Protein AF-A0A556QK84-F1 (afdb_monomer_lite)

Sequence (293 aa):
MKKPFHKTLPFRSLIFLLVLLGLAAVIIPTVGRVSHPAYKVSDGSNLRQIAQASLIYAQLHKDRLPEATDVWDYARLLAESDILDNGRMWQSRIDPATESTTRSTLSVLAPAVKGNARVISPTFRQIKPSFAVVLGKITTSAPASTPIAWTRGLQSDGTWAKHSPYGGEGGHIVFLGGNVSYFKNLGSTTAAGELVRYDGKGTTNNILEALPPGTRIGEYIPTPEEKATWNGPRIPLSERARNYTPLITLILLWGPFLVISVYRLTKGIPGGITILLWPILLTVLAAIIIPTC

Foldseek 3Di:
DDDDDDPDDPPVVVVVVVVVLVVVVVPDDPPLPCPPVVLQVVLLVLQLLLLVLQQVLCVVVVQWGDQAPAPLRSQVSSVLVVRDQQLCSQDGPQQPQDDPPPPDGRTQWDPDDPPDDTDGDPVSVPGAGQKKAKHDGDGLPFDQLQWGMKGPQQDQQFWRDCNHSVRRCWIWTAGSVSDIDTDSGQCPPHVQGNGQFSVNPGGHSGNQRSHDPPMDMRHRDDDPVSSVVSSDDRPPCSVVVVVCVVVVCCCSVCVVLVVVLVVCVVVVPPPSVVSVVVVVVVVVVVVVPDDDD

Organism: NCBI:txid2597822

Structure (mmCIF, N/CA/C/O backbone):
data_AF-A0A556QK84-F1
#
_entry.id   AF-A0A556QK84-F1
#
loop_
_atom_site.group_PDB
_atom_site.id
_atom_site.type_symbol
_atom_site.label_atom_id
_atom_site.label_alt_id
_atom_site.label_comp_id
_atom_site.label_asym_id
_atom_site.label_entity_id
_atom_site.label_seq_id
_atom_site.pdbx_PDB_ins_code
_atom_site.Cartn_x
_atom_site.Cartn_y
_atom_site.Cartn_z
_atom_site.occupancy
_atom_site.B_iso_or_equiv
_atom_site.auth_seq_id
_atom_site.auth_comp_id
_atom_site.auth_asym_id
_atom_site.auth_atom_id
_atom_site.pdbx_PDB_model_num
ATOM 1 N N . MET A 1 1 ? 67.205 50.336 -28.223 1.00 42.94 1 MET A N 1
ATOM 2 C CA . MET A 1 1 ? 66.720 50.595 -26.849 1.00 42.94 1 MET A CA 1
ATOM 3 C C . MET A 1 1 ? 65.185 50.600 -26.870 1.00 42.94 1 MET A C 1
ATOM 5 O O . MET A 1 1 ? 64.596 51.581 -27.298 1.00 42.94 1 MET A O 1
ATOM 9 N N . LYS A 1 2 ? 64.521 49.478 -26.548 1.00 39.97 2 LYS A N 1
ATOM 10 C CA . LYS A 1 2 ? 63.045 49.352 -26.531 1.00 39.97 2 LYS A CA 1
ATOM 11 C C . LYS A 1 2 ? 62.613 48.859 -25.146 1.00 39.97 2 LYS A C 1
ATOM 13 O O . LYS A 1 2 ? 63.041 47.791 -24.727 1.00 39.97 2 LYS A O 1
ATOM 18 N N . LYS A 1 3 ? 61.818 49.662 -24.431 1.00 44.88 3 LYS A N 1
ATOM 19 C CA . LYS A 1 3 ? 61.254 49.327 -23.111 1.00 44.88 3 LYS A CA 1
ATOM 20 C C . LYS A 1 3 ? 60.171 48.241 -23.251 1.00 44.88 3 LYS A C 1
ATOM 22 O O . LYS A 1 3 ? 59.359 48.356 -24.172 1.00 44.88 3 LYS A O 1
ATOM 27 N N . PRO A 1 4 ? 60.089 47.243 -22.353 1.00 48.72 4 PRO A N 1
ATOM 28 C CA . PRO A 1 4 ? 58.966 46.315 -22.334 1.00 48.72 4 PRO A CA 1
ATOM 29 C C . PRO A 1 4 ? 57.748 46.944 -21.638 1.00 48.72 4 PRO A C 1
ATOM 31 O O . PRO A 1 4 ? 57.819 47.431 -20.511 1.00 48.72 4 PRO A O 1
ATOM 34 N N . PHE A 1 5 ? 56.619 46.932 -22.346 1.00 43.75 5 PHE A N 1
ATOM 35 C CA . PHE A 1 5 ? 55.297 47.336 -21.869 1.00 43.75 5 PHE A CA 1
ATOM 36 C C . PHE A 1 5 ? 54.718 46.227 -20.972 1.00 43.75 5 PHE A C 1
ATOM 38 O O . PHE A 1 5 ? 54.245 45.205 -21.471 1.00 43.75 5 PHE A O 1
ATOM 45 N N . HIS A 1 6 ? 54.716 46.419 -19.653 1.00 50.06 6 HIS A N 1
ATOM 46 C CA . HIS A 1 6 ? 53.898 45.606 -18.752 1.00 50.06 6 HIS A CA 1
ATOM 47 C C . HIS A 1 6 ? 52.432 46.038 -18.889 1.00 50.06 6 HIS A C 1
ATOM 49 O O . HIS A 1 6 ? 52.033 47.082 -18.379 1.00 50.06 6 HIS A O 1
ATOM 55 N N . LYS A 1 7 ? 51.613 45.243 -19.588 1.00 53.22 7 LYS A N 1
ATOM 56 C CA . LYS A 1 7 ? 50.150 45.382 -19.542 1.00 53.22 7 LYS A CA 1
ATOM 57 C C . LYS A 1 7 ? 49.647 44.763 -18.238 1.00 53.22 7 LYS A C 1
ATOM 59 O O . LYS A 1 7 ? 49.432 43.557 -18.156 1.00 53.22 7 LYS A O 1
ATOM 64 N N . THR A 1 8 ? 49.501 45.591 -17.213 1.00 55.75 8 THR A N 1
ATOM 65 C CA . THR A 1 8 ? 48.737 45.270 -16.007 1.00 55.75 8 THR A CA 1
ATOM 66 C C . THR A 1 8 ? 47.270 45.062 -16.393 1.00 55.75 8 THR A C 1
ATOM 68 O O . THR A 1 8 ? 46.701 45.844 -17.157 1.00 55.75 8 THR A O 1
ATOM 71 N N . LEU A 1 9 ? 46.654 43.969 -15.928 1.00 54.53 9 LEU A N 1
ATOM 72 C CA . LEU A 1 9 ? 45.219 43.755 -16.129 1.00 54.53 9 LEU A CA 1
ATOM 73 C C . LEU A 1 9 ? 44.441 44.924 -15.496 1.00 54.53 9 LEU A C 1
ATOM 75 O O . LEU A 1 9 ? 44.757 45.312 -14.369 1.00 54.53 9 LEU A O 1
ATOM 79 N N . PRO A 1 10 ? 43.423 45.486 -16.174 1.00 62.38 10 PRO A N 1
ATOM 80 C CA . PRO A 1 10 ? 42.647 46.582 -15.615 1.00 62.38 10 PRO A CA 1
ATOM 81 C C . PRO A 1 10 ? 41.888 46.091 -14.376 1.00 62.38 10 PRO A C 1
ATOM 83 O O . PRO A 1 10 ? 41.114 45.137 -14.441 1.00 62.38 10 PRO A O 1
ATOM 86 N N . PHE A 1 11 ? 42.098 46.780 -13.253 1.00 57.97 11 PHE A N 1
ATOM 87 C CA . PHE A 1 11 ? 41.557 46.497 -11.914 1.00 57.97 11 PHE A CA 1
ATOM 88 C C . PHE A 1 11 ? 40.050 46.156 -11.899 1.00 57.97 11 PHE A C 1
ATOM 90 O O . PHE A 1 11 ? 39.593 45.331 -11.111 1.00 57.97 11 PHE A O 1
ATOM 97 N N . ARG A 1 12 ? 39.282 46.713 -12.846 1.00 61.16 12 ARG A N 1
ATOM 98 C CA . ARG A 1 12 ? 37.849 46.441 -13.043 1.00 61.16 12 ARG A CA 1
ATOM 99 C C . ARG A 1 12 ? 37.532 44.969 -13.335 1.00 61.16 12 ARG A C 1
ATOM 101 O O . ARG A 1 12 ? 36.563 44.451 -12.792 1.00 61.16 12 ARG A O 1
ATOM 108 N N . SER A 1 13 ? 38.335 44.276 -14.141 1.00 58.41 13 SER A N 1
ATOM 109 C CA . SER A 1 13 ? 38.077 42.868 -14.484 1.00 58.41 13 SER A CA 1
ATOM 110 C C . SER A 1 13 ? 38.348 41.921 -13.312 1.00 58.41 13 SER A C 1
ATOM 112 O O . SER A 1 13 ? 37.686 40.892 -13.196 1.00 58.41 13 SER A O 1
ATOM 114 N N . LEU A 1 14 ? 39.277 42.281 -12.420 1.00 62.34 14 LEU A N 1
ATOM 115 C CA . LEU A 1 14 ? 39.556 41.512 -11.207 1.00 62.34 14 LEU A CA 1
ATOM 116 C C . LEU A 1 14 ? 38.400 41.629 -10.202 1.00 62.34 14 LEU A C 1
ATOM 118 O O . LEU A 1 14 ? 37.974 40.625 -9.639 1.00 62.34 14 LEU A O 1
ATOM 122 N N . ILE A 1 15 ? 37.841 42.833 -10.040 1.00 71.88 15 ILE A N 1
ATOM 123 C CA . ILE A 1 15 ? 36.683 43.070 -9.166 1.00 71.88 15 ILE A CA 1
ATOM 124 C C . ILE A 1 15 ? 35.451 42.310 -9.666 1.00 71.88 15 ILE A C 1
ATOM 126 O O . ILE A 1 15 ? 34.803 41.639 -8.872 1.00 71.88 15 ILE A O 1
ATOM 130 N N . PHE A 1 16 ? 35.142 42.353 -10.967 1.00 71.00 16 PHE A N 1
ATOM 131 C CA . PHE A 1 16 ? 33.984 41.631 -11.514 1.00 71.00 16 PHE A CA 1
ATOM 132 C C . PHE A 1 16 ? 34.072 40.116 -11.296 1.00 71.00 16 PHE A C 1
ATOM 134 O O . PHE A 1 16 ? 33.072 39.489 -10.952 1.00 71.00 16 PHE A O 1
ATOM 141 N N . LEU A 1 17 ? 35.263 39.532 -11.447 1.00 68.44 17 LEU A N 1
ATOM 142 C CA . LEU A 1 17 ? 35.486 38.111 -11.188 1.00 68.44 17 LEU A CA 1
ATOM 143 C C . LEU A 1 17 ? 35.323 37.771 -9.698 1.00 68.44 17 LEU A C 1
ATOM 145 O O . LEU A 1 17 ? 34.674 36.784 -9.366 1.00 68.44 17 LEU A O 1
ATOM 149 N N . LEU A 1 18 ? 35.866 38.601 -8.802 1.00 69.38 18 LEU A N 1
ATOM 150 C CA . LEU A 1 18 ? 35.735 38.415 -7.353 1.00 69.38 18 LEU A CA 1
ATOM 151 C C . LEU A 1 18 ? 34.283 38.573 -6.877 1.00 69.38 18 LEU A C 1
ATOM 153 O O . LEU A 1 18 ? 33.833 37.800 -6.037 1.00 69.38 18 LEU A O 1
ATOM 157 N N . VAL A 1 19 ? 33.528 39.514 -7.451 1.00 73.12 19 VAL A N 1
ATOM 158 C CA . VAL A 1 19 ? 32.099 39.703 -7.157 1.00 73.12 19 VAL A CA 1
ATOM 159 C C . VAL A 1 19 ? 31.267 38.522 -7.664 1.00 73.12 19 VAL A C 1
ATOM 161 O O . VAL A 1 19 ? 30.407 38.045 -6.934 1.00 73.12 19 VAL A O 1
ATOM 164 N N . LEU A 1 20 ? 31.538 37.995 -8.864 1.00 64.88 20 LEU A N 1
ATOM 165 C CA . LEU A 1 20 ? 30.841 36.812 -9.394 1.00 64.88 20 LEU A CA 1
ATOM 166 C C . LEU A 1 20 ? 31.122 35.544 -8.575 1.00 64.88 20 LEU A C 1
ATOM 168 O O . LEU A 1 20 ? 30.200 34.781 -8.293 1.00 64.88 20 LEU A O 1
ATOM 172 N N . LEU A 1 21 ? 32.372 35.334 -8.154 1.00 62.69 21 LEU A N 1
ATOM 173 C CA . LEU A 1 21 ? 32.738 34.211 -7.286 1.00 62.69 21 LEU A CA 1
ATOM 174 C C . LEU A 1 21 ? 32.155 34.367 -5.869 1.00 62.69 21 LEU A C 1
ATOM 176 O O . LEU A 1 21 ? 31.694 33.385 -5.290 1.00 62.69 21 LEU A O 1
ATOM 180 N N . GLY A 1 22 ? 32.098 35.592 -5.334 1.00 58.09 22 GLY A N 1
ATOM 181 C CA . GLY A 1 22 ? 31.433 35.893 -4.062 1.00 58.09 22 GLY A CA 1
ATOM 182 C C . GLY A 1 22 ? 29.912 35.717 -4.117 1.00 58.09 22 GLY A C 1
ATOM 183 O O . GLY A 1 22 ? 29.322 35.190 -3.178 1.00 58.09 22 GLY A O 1
ATOM 184 N N . LEU A 1 23 ? 29.273 36.075 -5.236 1.00 53.91 23 LEU A N 1
ATOM 185 C CA . LEU A 1 23 ? 27.834 35.883 -5.441 1.00 53.91 23 LEU A CA 1
ATOM 186 C C . LEU A 1 23 ? 27.472 34.392 -5.566 1.00 53.91 23 LEU A C 1
ATOM 188 O O . LEU A 1 23 ? 26.446 33.968 -5.039 1.00 53.91 23 LEU A O 1
ATOM 192 N N . ALA A 1 24 ? 28.335 33.575 -6.179 1.00 48.75 24 ALA A N 1
ATOM 193 C CA . ALA A 1 24 ? 28.157 32.121 -6.234 1.00 48.75 24 ALA A CA 1
ATOM 194 C C . ALA A 1 24 ? 28.277 31.444 -4.852 1.00 48.75 24 ALA A C 1
ATOM 196 O O . ALA A 1 24 ? 27.607 30.444 -4.605 1.00 48.75 24 ALA A O 1
ATOM 197 N N . ALA A 1 25 ? 29.072 32.001 -3.929 1.00 50.84 25 ALA A N 1
ATOM 198 C CA . ALA A 1 25 ? 29.205 31.486 -2.563 1.00 50.84 25 ALA A CA 1
ATOM 199 C C . ALA A 1 25 ? 27.959 31.738 -1.687 1.00 50.84 25 ALA A C 1
ATOM 201 O O . ALA A 1 25 ? 27.718 30.999 -0.736 1.00 50.84 25 ALA A O 1
ATOM 202 N N . VAL A 1 26 ? 27.150 32.754 -2.014 1.00 51.75 26 VAL A N 1
ATOM 203 C CA . VAL A 1 26 ? 25.918 33.103 -1.280 1.00 51.75 26 VAL A CA 1
ATOM 204 C C . VAL A 1 26 ? 24.700 32.306 -1.778 1.00 51.75 26 VAL A C 1
ATOM 206 O O . VAL A 1 26 ? 23.730 32.140 -1.041 1.00 51.75 26 VAL A O 1
ATOM 209 N N . ILE A 1 27 ? 24.753 31.736 -2.989 1.00 40.59 27 ILE A N 1
ATOM 210 C CA . ILE A 1 27 ? 23.656 30.956 -3.595 1.00 40.59 27 ILE A CA 1
ATOM 211 C C . ILE A 1 27 ? 24.008 29.461 -3.633 1.00 40.59 27 ILE A C 1
ATOM 213 O O . ILE A 1 27 ? 23.878 28.779 -4.645 1.00 40.59 27 ILE A O 1
ATOM 217 N N . ILE A 1 28 ? 24.432 28.915 -2.498 1.00 47.72 28 ILE A N 1
ATOM 218 C CA . ILE A 1 28 ? 24.193 27.500 -2.213 1.00 47.7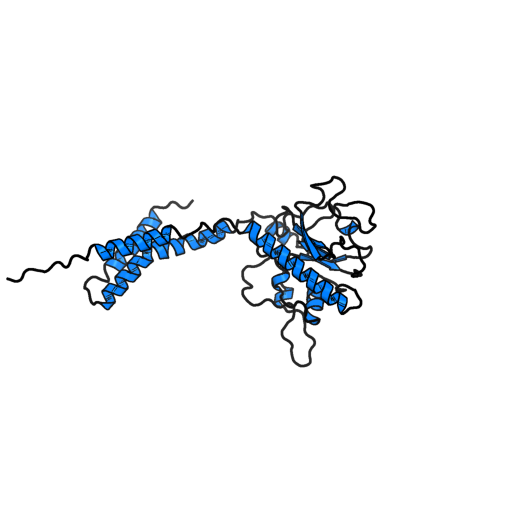2 28 ILE A CA 1
ATOM 219 C C . ILE A 1 28 ? 23.400 27.476 -0.912 1.00 47.72 28 ILE A C 1
ATOM 221 O O . ILE A 1 28 ? 23.993 27.452 0.169 1.00 47.72 28 ILE A O 1
ATOM 225 N N . PRO A 1 29 ? 22.053 27.490 -0.972 1.00 38.31 29 PRO A N 1
ATOM 226 C CA . PRO A 1 29 ? 21.291 27.044 0.174 1.00 38.31 29 PRO A CA 1
ATOM 227 C C . PRO A 1 29 ? 21.791 25.636 0.478 1.00 38.31 29 PRO A C 1
ATOM 229 O O . PRO A 1 29 ? 21.863 24.781 -0.406 1.00 38.31 29 PRO A O 1
ATOM 232 N N . THR A 1 30 ? 22.182 25.415 1.722 1.00 42.00 30 THR A N 1
ATOM 233 C CA . THR A 1 30 ? 22.581 24.134 2.291 1.00 42.00 30 THR A CA 1
ATOM 234 C C . THR A 1 30 ? 21.449 23.109 2.151 1.00 42.00 30 THR A C 1
ATOM 236 O O . THR A 1 30 ? 20.756 22.767 3.104 1.00 42.00 30 THR A O 1
ATOM 239 N N . VAL A 1 31 ? 21.262 22.549 0.955 1.00 43.34 31 VAL A N 1
ATOM 240 C CA . VAL A 1 31 ? 20.343 21.435 0.674 1.00 43.34 31 VAL A CA 1
ATOM 241 C C . VAL A 1 31 ? 20.964 20.109 1.129 1.00 43.34 31 VAL A C 1
ATOM 243 O O . VAL A 1 31 ? 21.060 19.141 0.387 1.00 43.34 31 VAL A O 1
ATOM 246 N 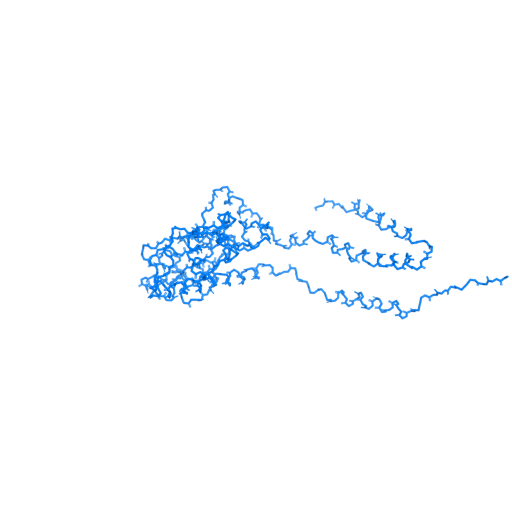N . GLY A 1 32 ? 21.424 20.067 2.381 1.00 34.34 32 GLY A N 1
ATOM 247 C CA . GLY A 1 32 ? 22.004 18.885 3.025 1.00 34.34 32 GLY A CA 1
ATOM 248 C C . GLY A 1 32 ? 21.066 18.186 4.016 1.00 34.34 32 GLY A C 1
ATOM 249 O O . GLY A 1 32 ? 21.455 17.191 4.619 1.00 34.34 32 GLY A O 1
ATOM 250 N N . ARG A 1 33 ? 19.841 18.695 4.220 1.00 39.25 33 ARG A N 1
ATOM 251 C CA . ARG A 1 33 ? 18.934 18.261 5.305 1.00 39.25 33 ARG A CA 1
ATOM 252 C C . ARG A 1 33 ? 17.489 17.953 4.882 1.00 39.25 33 ARG A C 1
ATOM 254 O O . ARG A 1 33 ? 16.579 18.130 5.681 1.00 39.25 33 ARG A O 1
ATOM 261 N N . VAL A 1 34 ? 17.242 17.464 3.662 1.00 41.69 34 VAL A N 1
ATOM 262 C CA . VAL A 1 34 ? 15.848 17.259 3.188 1.00 41.69 34 VAL A CA 1
ATOM 263 C C . VAL A 1 34 ? 15.465 15.819 2.833 1.00 41.69 34 VAL A C 1
ATOM 265 O O . VAL A 1 34 ? 14.352 15.592 2.381 1.00 41.69 34 VAL A O 1
ATOM 268 N N . SER A 1 35 ? 16.311 14.811 3.057 1.00 53.22 35 SER A N 1
ATOM 269 C CA . SER A 1 35 ? 15.991 13.446 2.610 1.00 53.22 35 SER A CA 1
ATOM 270 C C . SER A 1 35 ? 14.782 12.833 3.335 1.00 53.22 35 SER A C 1
ATOM 272 O O . SER A 1 35 ? 13.767 12.567 2.701 1.00 53.22 35 SER A O 1
ATOM 274 N N . HIS A 1 36 ? 14.832 12.635 4.653 1.00 60.31 36 HIS A N 1
ATOM 275 C CA . HIS A 1 36 ? 13.780 11.878 5.355 1.00 60.31 36 HIS A CA 1
ATOM 276 C C . HIS A 1 36 ? 12.365 12.490 5.251 1.00 60.31 36 HIS A C 1
ATOM 278 O O . HIS A 1 36 ? 11.436 11.738 4.950 1.00 60.31 36 HIS A O 1
ATOM 284 N N . PRO A 1 37 ? 12.156 13.815 5.420 1.00 69.62 37 PRO A N 1
ATOM 285 C CA . PRO A 1 37 ? 10.826 14.407 5.264 1.00 69.62 37 PRO A CA 1
ATOM 286 C C . PRO A 1 37 ? 10.312 14.367 3.818 1.00 69.62 37 PRO A C 1
ATOM 288 O O . PRO A 1 37 ? 9.144 14.058 3.598 1.00 69.62 37 PRO A O 1
ATOM 291 N N . ALA A 1 38 ? 11.171 14.622 2.822 1.00 74.12 38 ALA A N 1
ATOM 292 C CA . ALA A 1 38 ? 10.749 14.641 1.419 1.00 74.12 38 ALA A CA 1
ATOM 293 C C . ALA A 1 38 ? 10.339 13.250 0.916 1.00 74.12 38 ALA A C 1
ATOM 295 O O . ALA A 1 38 ? 9.368 13.126 0.171 1.00 74.12 38 ALA A O 1
ATOM 296 N N . TYR A 1 39 ? 11.034 12.191 1.349 1.00 82.56 39 TYR A N 1
ATOM 297 C CA . TYR A 1 39 ? 10.641 10.827 0.995 1.00 82.56 39 TYR A CA 1
ATOM 298 C C . TYR A 1 39 ? 9.354 10.398 1.693 1.00 82.56 39 TYR A C 1
ATOM 300 O O . TYR A 1 39 ? 8.527 9.775 1.039 1.00 82.56 39 TYR A O 1
ATOM 308 N N . LYS A 1 40 ? 9.106 10.821 2.944 1.00 87.44 40 LYS A N 1
ATOM 309 C CA . LYS A 1 40 ? 7.797 10.614 3.590 1.00 87.44 40 LYS A CA 1
ATOM 310 C C . LYS A 1 40 ? 6.664 11.230 2.754 1.00 87.44 40 LYS A C 1
ATOM 312 O O . LYS A 1 40 ? 5.678 10.557 2.474 1.00 87.44 40 LYS A O 1
ATOM 317 N N . VAL A 1 41 ? 6.840 12.457 2.259 1.00 89.94 41 VAL A N 1
ATOM 318 C CA . VAL A 1 41 ? 5.856 13.109 1.371 1.00 89.94 41 VAL A CA 1
ATOM 319 C C . VAL A 1 41 ? 5.684 12.352 0.048 1.00 89.94 41 VAL A C 1
ATOM 321 O O . VAL A 1 41 ? 4.554 12.125 -0.386 1.00 89.94 41 VAL A O 1
ATOM 324 N N . SER A 1 42 ? 6.786 11.939 -0.589 1.00 92.44 42 SER A N 1
ATOM 325 C CA . SER A 1 42 ? 6.741 11.168 -1.839 1.00 92.44 42 SER A CA 1
ATOM 326 C C . SER A 1 42 ? 6.024 9.832 -1.660 1.00 92.44 42 SER A C 1
ATOM 328 O O . SER A 1 42 ? 5.191 9.473 -2.484 1.00 92.44 42 SER A O 1
ATOM 330 N N . ASP A 1 43 ? 6.322 9.106 -0.588 1.00 94.62 43 ASP A N 1
ATOM 331 C CA . ASP A 1 43 ? 5.737 7.799 -0.307 1.00 94.62 43 ASP A CA 1
ATOM 332 C C . ASP A 1 43 ? 4.246 7.920 0.023 1.00 94.62 43 ASP A C 1
ATOM 334 O O . ASP A 1 43 ? 3.443 7.140 -0.482 1.00 94.62 43 ASP A O 1
ATOM 338 N N . GLY A 1 44 ? 3.846 8.941 0.791 1.00 96.31 44 GLY A N 1
ATOM 339 C CA . GLY A 1 44 ? 2.434 9.245 1.023 1.00 96.31 44 GLY A CA 1
ATOM 340 C C . GLY A 1 44 ? 1.685 9.593 -0.271 1.00 96.31 44 GLY A C 1
ATOM 341 O O . GLY A 1 44 ? 0.534 9.195 -0.447 1.00 96.31 44 GLY A O 1
ATOM 342 N N . SER A 1 45 ? 2.343 10.283 -1.211 1.00 96.06 45 SER A N 1
ATOM 343 C CA . SER A 1 45 ? 1.794 10.548 -2.548 1.00 96.06 45 SER A CA 1
ATOM 344 C C . SER A 1 45 ? 1.662 9.274 -3.389 1.00 96.06 45 SER A C 1
ATOM 346 O O . SER A 1 45 ? 0.632 9.070 -4.029 1.00 96.06 45 SER A O 1
ATOM 348 N N . ASN A 1 46 ? 2.666 8.393 -3.369 1.00 96.19 46 ASN A N 1
ATOM 349 C CA . ASN A 1 46 ? 2.620 7.103 -4.065 1.00 96.19 46 ASN A CA 1
ATOM 350 C C . ASN A 1 46 ? 1.479 6.228 -3.523 1.00 96.19 46 ASN A C 1
ATOM 352 O O . ASN A 1 46 ? 0.678 5.709 -4.296 1.00 96.19 46 ASN A O 1
ATOM 356 N N . LEU A 1 47 ? 1.352 6.131 -2.195 1.00 97.31 47 LEU A N 1
ATOM 357 C CA . LEU A 1 47 ? 0.288 5.374 -1.534 1.00 97.31 47 LEU A CA 1
ATOM 358 C C . LEU A 1 47 ? -1.101 5.924 -1.896 1.00 97.31 47 LEU A C 1
ATOM 360 O O . LEU A 1 47 ? -2.020 5.160 -2.189 1.00 97.31 47 LEU A O 1
ATOM 364 N N . ARG A 1 48 ? -1.244 7.257 -1.950 1.00 97.50 48 ARG A N 1
ATOM 365 C CA . ARG A 1 48 ? -2.474 7.901 -2.428 1.00 97.50 48 ARG A CA 1
ATOM 366 C C . ARG A 1 48 ? -2.774 7.534 -3.878 1.00 97.50 48 ARG A C 1
ATOM 368 O O . ARG A 1 48 ? -3.918 7.232 -4.185 1.00 97.50 48 ARG A O 1
ATOM 375 N N . GLN A 1 49 ? -1.780 7.548 -4.764 1.00 97.25 49 GLN A N 1
ATOM 376 C CA . GLN A 1 49 ? -1.966 7.173 -6.171 1.00 97.25 49 GLN A CA 1
ATOM 377 C C . GLN A 1 49 ? -2.399 5.710 -6.319 1.00 97.25 49 GLN A C 1
ATOM 379 O O . GLN A 1 49 ? -3.308 5.434 -7.095 1.00 97.25 49 GLN A O 1
ATOM 384 N N . ILE A 1 50 ? -1.832 4.790 -5.530 1.00 97.75 50 ILE A N 1
ATOM 385 C CA . ILE A 1 50 ? -2.272 3.385 -5.485 1.00 97.75 50 ILE A CA 1
ATOM 386 C C . ILE A 1 50 ? -3.735 3.286 -5.028 1.00 97.75 50 ILE A C 1
ATOM 388 O O . ILE A 1 50 ? -4.527 2.567 -5.637 1.00 97.75 50 ILE A O 1
ATOM 392 N N . ALA A 1 51 ? -4.123 4.030 -3.990 1.00 97.44 51 ALA A N 1
ATOM 393 C CA . ALA A 1 51 ? -5.505 4.076 -3.518 1.00 97.44 51 ALA A CA 1
ATOM 394 C C . ALA A 1 51 ? -6.474 4.615 -4.574 1.00 97.44 51 ALA A C 1
ATOM 396 O O . ALA A 1 51 ? -7.492 3.987 -4.843 1.00 97.44 51 ALA A O 1
ATOM 397 N N . GLN A 1 52 ? -6.143 5.738 -5.214 1.00 97.56 52 GLN A N 1
ATOM 398 C CA . GLN A 1 52 ? -6.969 6.306 -6.281 1.00 97.56 52 GLN A CA 1
ATOM 399 C C . GLN A 1 52 ? -7.099 5.333 -7.457 1.00 97.56 52 GLN A C 1
ATOM 401 O O . GLN A 1 52 ? -8.206 5.101 -7.932 1.00 97.56 52 GLN A O 1
ATOM 406 N N . ALA A 1 53 ? -6.004 4.687 -7.865 1.00 97.94 53 ALA A N 1
ATOM 407 C CA . ALA A 1 53 ? -6.039 3.649 -8.890 1.00 97.94 53 ALA A CA 1
ATOM 408 C C . ALA A 1 53 ? -6.956 2.478 -8.495 1.00 97.94 53 ALA A C 1
ATOM 410 O O . ALA A 1 53 ? -7.722 1.983 -9.315 1.00 97.94 53 ALA A O 1
ATOM 411 N N . SER A 1 54 ? -6.930 2.076 -7.224 1.00 97.38 54 SER A N 1
ATOM 412 C CA . SER A 1 54 ? -7.790 1.011 -6.693 1.00 97.38 54 SER A CA 1
ATOM 413 C C . SER A 1 54 ? -9.272 1.397 -6.696 1.00 97.38 54 SER A C 1
ATOM 415 O O . SER A 1 54 ? -10.124 0.563 -6.994 1.00 97.38 54 SER A O 1
ATOM 417 N N . LEU A 1 55 ? -9.589 2.661 -6.403 1.00 96.81 55 LEU A N 1
ATOM 418 C CA . LEU A 1 55 ? -10.958 3.181 -6.455 1.00 96.81 55 LEU A CA 1
ATOM 419 C C . LEU A 1 55 ? -11.472 3.290 -7.897 1.00 96.81 55 LEU A C 1
ATOM 421 O O . LEU A 1 55 ? -12.605 2.899 -8.163 1.00 96.81 55 LEU A O 1
ATOM 425 N N . ILE A 1 56 ? -10.637 3.751 -8.836 1.00 97.38 56 ILE A N 1
ATOM 426 C CA . ILE A 1 56 ? -10.965 3.761 -10.273 1.00 97.38 56 ILE A CA 1
ATOM 427 C C . ILE A 1 56 ? -11.190 2.328 -10.767 1.00 97.38 56 ILE A C 1
ATOM 429 O O . ILE A 1 56 ? -12.164 2.058 -11.465 1.00 97.38 56 ILE A O 1
ATOM 433 N N . TYR A 1 57 ? -10.340 1.383 -10.354 1.00 97.38 57 TYR A N 1
ATOM 434 C CA . TYR A 1 57 ? -10.521 -0.030 -10.680 1.00 97.38 57 TYR A CA 1
ATOM 435 C C . TYR A 1 57 ? -11.879 -0.533 -10.189 1.00 97.38 57 TYR A C 1
ATOM 437 O O . TYR A 1 57 ? -12.606 -1.169 -10.949 1.00 97.38 57 TYR A O 1
ATOM 445 N N . ALA A 1 58 ? -12.257 -0.200 -8.954 1.00 96.56 58 ALA A N 1
ATOM 446 C CA . ALA A 1 58 ? -13.523 -0.631 -8.380 1.00 96.56 58 ALA A CA 1
ATOM 447 C C . ALA A 1 58 ? -14.746 -0.103 -9.141 1.00 96.56 58 ALA A C 1
ATOM 449 O O . ALA A 1 58 ? -15.697 -0.859 -9.343 1.00 96.56 58 ALA A O 1
ATOM 450 N N . GLN A 1 59 ? -14.697 1.132 -9.650 1.00 95.88 59 GLN A N 1
ATOM 451 C CA . GLN A 1 59 ? -15.756 1.687 -10.506 1.00 95.88 59 GLN A CA 1
ATOM 452 C C . GLN A 1 59 ? -15.985 0.843 -11.770 1.00 95.88 59 GLN A C 1
ATOM 454 O O . GLN A 1 59 ? -17.117 0.706 -12.229 1.00 95.88 59 GLN A O 1
ATOM 459 N N . LEU A 1 60 ? -14.926 0.233 -12.308 1.00 95.69 60 LEU A N 1
ATOM 460 C CA . LEU A 1 60 ? -14.991 -0.638 -13.486 1.00 95.69 60 LEU A CA 1
ATOM 461 C C . LEU A 1 60 ? -15.343 -2.097 -13.140 1.00 95.69 60 LEU A C 1
ATOM 463 O O . LEU A 1 60 ? -15.746 -2.861 -14.014 1.00 95.69 60 LEU A O 1
ATOM 467 N N . HIS A 1 61 ? -15.229 -2.486 -11.867 1.00 95.44 61 HIS A N 1
ATOM 468 C CA . HIS A 1 61 ? -15.314 -3.876 -11.408 1.00 95.44 61 HIS A CA 1
ATOM 469 C C . HIS A 1 61 ? -16.380 -4.084 -10.324 1.00 95.44 61 HIS A C 1
ATOM 471 O O . HIS A 1 61 ? -16.171 -4.812 -9.353 1.00 95.44 61 HIS A O 1
ATOM 477 N N . LYS A 1 62 ? -17.564 -3.485 -10.518 1.00 94.44 62 LYS A N 1
ATOM 478 C CA . LYS A 1 62 ? -18.744 -3.661 -9.646 1.00 94.44 62 LYS A CA 1
ATOM 479 C C . LYS A 1 62 ? -18.452 -3.315 -8.183 1.00 94.44 62 LYS A C 1
ATOM 481 O O . LYS A 1 62 ? -18.764 -4.100 -7.287 1.00 94.44 62 LYS A O 1
ATOM 486 N N . ASP A 1 63 ? -17.816 -2.168 -7.968 1.00 95.25 63 ASP A N 1
ATOM 487 C CA . ASP A 1 63 ? -17.479 -1.630 -6.650 1.00 95.25 63 ASP A CA 1
ATOM 488 C C . ASP A 1 63 ? -16.482 -2.474 -5.849 1.00 95.25 63 ASP A C 1
ATOM 490 O O . ASP A 1 63 ? -16.370 -2.304 -4.637 1.00 95.25 63 ASP A O 1
ATOM 494 N N . ARG A 1 64 ? -15.727 -3.369 -6.500 1.00 94.81 64 ARG A N 1
ATOM 495 C CA . ARG A 1 64 ? -14.731 -4.226 -5.842 1.00 94.81 64 ARG A CA 1
ATOM 496 C C . ARG A 1 64 ? -13.313 -3.775 -6.131 1.00 94.81 64 ARG A C 1
ATOM 498 O O . ARG A 1 64 ? -12.939 -3.584 -7.285 1.00 94.81 64 ARG A O 1
ATOM 505 N N . LEU A 1 65 ? -12.504 -3.676 -5.083 1.00 95.62 65 LEU A N 1
ATOM 506 C CA . LEU A 1 65 ? -11.060 -3.519 -5.246 1.00 95.62 65 LEU A CA 1
ATOM 507 C C . LEU A 1 65 ? -10.460 -4.781 -5.909 1.00 95.62 65 LEU A C 1
ATOM 509 O O . LEU A 1 65 ? -11.113 -5.828 -5.925 1.00 95.62 65 LEU A O 1
ATOM 513 N N . PRO A 1 66 ? -9.233 -4.706 -6.460 1.00 95.38 66 PRO A N 1
ATOM 514 C CA . PRO A 1 66 ? -8.584 -5.847 -7.101 1.00 95.38 66 PRO A CA 1
ATOM 515 C C . PRO A 1 66 ? -8.560 -7.110 -6.223 1.00 95.38 66 PRO A C 1
ATOM 517 O O . PRO A 1 66 ? -7.945 -7.153 -5.155 1.00 95.38 66 PRO A O 1
ATOM 520 N N . GLU A 1 67 ? -9.211 -8.171 -6.701 1.00 93.19 67 GLU A N 1
ATOM 521 C CA . GLU A 1 67 ? -9.202 -9.490 -6.066 1.00 93.19 67 GLU A CA 1
ATOM 522 C C . GLU A 1 67 ? -7.921 -10.246 -6.469 1.00 93.19 67 GLU A C 1
ATOM 524 O O . GLU A 1 67 ? -7.933 -11.076 -7.373 1.00 93.19 67 GLU A O 1
ATOM 529 N N . ALA A 1 68 ? -6.802 -9.929 -5.812 1.00 94.44 68 ALA A N 1
ATOM 530 C CA . ALA A 1 68 ? -5.480 -10.468 -6.145 1.00 94.44 68 ALA A CA 1
ATOM 531 C C . ALA A 1 68 ? -4.960 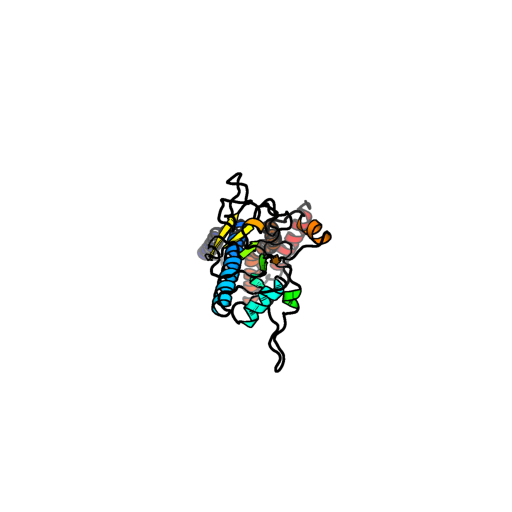-11.541 -5.171 1.00 94.44 68 ALA A C 1
ATOM 533 O O . ALA A 1 68 ? -5.361 -11.627 -4.001 1.00 94.44 68 ALA A O 1
ATOM 534 N N . THR A 1 69 ? -4.015 -12.358 -5.643 1.00 94.38 69 THR A N 1
ATOM 535 C CA . THR A 1 69 ? -3.344 -13.378 -4.819 1.00 94.38 69 THR A CA 1
ATOM 536 C C . THR A 1 69 ? -2.212 -12.815 -3.968 1.00 94.38 69 THR A C 1
ATOM 538 O O . THR A 1 69 ? -2.043 -13.254 -2.829 1.00 94.38 69 THR A O 1
ATOM 541 N N . ASP A 1 70 ? -1.458 -11.864 -4.520 1.00 95.88 70 ASP A N 1
ATOM 542 C CA . ASP A 1 70 ? -0.302 -11.205 -3.914 1.00 95.88 70 ASP A CA 1
ATOM 543 C C . ASP A 1 70 ? -0.223 -9.723 -4.351 1.00 95.88 70 ASP A C 1
ATOM 545 O O . ASP A 1 70 ? -1.024 -9.251 -5.159 1.00 95.88 70 ASP A O 1
ATOM 549 N N . VAL A 1 71 ? 0.728 -8.962 -3.799 1.00 96.69 71 VAL A N 1
ATOM 550 C CA . VAL A 1 71 ? 0.890 -7.525 -4.103 1.00 96.69 71 VAL A CA 1
ATOM 551 C C . VAL A 1 71 ? 1.277 -7.254 -5.565 1.00 96.69 71 VAL A C 1
ATOM 553 O O . VAL A 1 71 ? 0.882 -6.235 -6.132 1.00 96.69 71 VAL A O 1
ATOM 556 N N . TRP A 1 72 ? 2.018 -8.157 -6.209 1.00 96.50 72 TRP A N 1
ATOM 557 C CA . TRP A 1 72 ? 2.400 -7.993 -7.612 1.00 96.50 72 TRP A CA 1
ATOM 558 C C . TRP A 1 72 ? 1.222 -8.281 -8.539 1.00 96.50 72 TRP A C 1
ATOM 560 O O . TRP A 1 72 ? 1.073 -7.609 -9.553 1.00 96.50 72 TRP A O 1
ATOM 570 N N . ASP A 1 73 ? 0.386 -9.256 -8.193 1.00 96.62 73 ASP A N 1
ATOM 571 C CA . ASP A 1 73 ? -0.863 -9.558 -8.882 1.00 96.62 73 ASP A CA 1
ATOM 572 C C . ASP A 1 73 ? -1.879 -8.418 -8.716 1.00 96.62 73 ASP A C 1
ATOM 574 O O . ASP A 1 73 ? -2.543 -8.025 -9.671 1.00 96.62 73 ASP A O 1
ATOM 578 N N . TYR A 1 74 ? -1.915 -7.784 -7.542 1.00 97.56 74 TYR A N 1
ATOM 579 C CA . TYR A 1 74 ? -2.703 -6.570 -7.330 1.00 97.56 74 TYR A CA 1
ATOM 580 C C . TYR A 1 74 ? -2.250 -5.448 -8.271 1.00 97.56 74 TYR A C 1
ATOM 582 O O . TYR A 1 74 ? -3.065 -4.835 -8.959 1.00 97.56 74 TYR A O 1
ATOM 590 N N . ALA A 1 75 ? -0.938 -5.206 -8.352 1.00 97.56 75 ALA A N 1
ATOM 591 C CA . ALA A 1 75 ? -0.376 -4.248 -9.297 1.00 97.56 75 ALA A CA 1
ATOM 592 C C . ALA A 1 75 ? -0.691 -4.630 -10.753 1.00 97.56 75 ALA A C 1
ATOM 594 O O . ALA A 1 75 ? -1.045 -3.757 -11.545 1.00 97.56 75 ALA A O 1
ATOM 595 N N . ARG A 1 76 ? -0.601 -5.924 -11.099 1.00 96.69 76 ARG A N 1
ATOM 596 C CA . ARG A 1 76 ? -0.927 -6.456 -12.430 1.00 96.69 76 ARG A CA 1
ATOM 597 C C . ARG A 1 76 ? -2.356 -6.100 -12.826 1.00 96.69 76 ARG A C 1
ATOM 599 O O . ARG A 1 76 ? -2.537 -5.563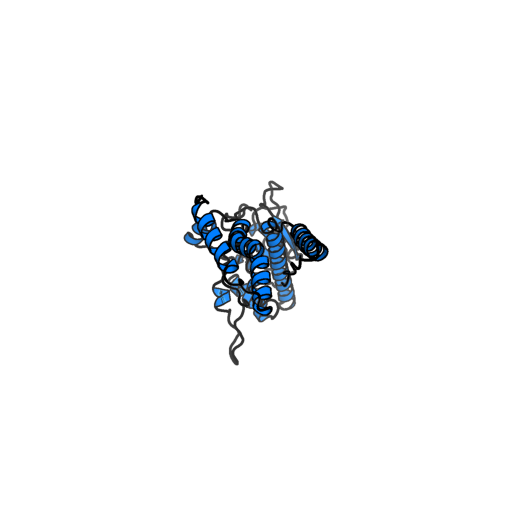 -13.909 1.00 96.69 76 ARG A O 1
ATOM 606 N N . LEU A 1 77 ? -3.342 -6.332 -11.958 1.00 96.19 77 LEU A N 1
ATOM 607 C CA . LEU A 1 77 ? -4.751 -6.021 -12.236 1.00 96.19 77 LEU A CA 1
ATOM 608 C C . LEU A 1 77 ? -4.983 -4.523 -12.492 1.00 96.19 77 LEU A C 1
ATOM 610 O O . LEU A 1 77 ? -5.713 -4.152 -13.414 1.00 96.19 77 LEU A O 1
ATOM 614 N N . LEU A 1 78 ? -4.320 -3.652 -11.722 1.00 97.31 78 LEU A N 1
ATOM 615 C CA . LEU A 1 78 ? -4.374 -2.204 -11.954 1.00 97.31 78 LEU A CA 1
ATOM 616 C C . LEU A 1 78 ? -3.725 -1.799 -13.284 1.00 97.31 78 LEU A C 1
ATOM 618 O O . LEU A 1 78 ? -4.210 -0.889 -13.957 1.00 97.31 78 LEU A O 1
ATOM 622 N N . ALA A 1 79 ? -2.631 -2.455 -13.663 1.00 96.69 79 ALA A N 1
ATOM 623 C CA . ALA A 1 79 ? -1.925 -2.188 -14.909 1.00 96.69 79 ALA A CA 1
ATOM 624 C C . ALA A 1 79 ? -2.659 -2.749 -16.139 1.00 96.69 79 ALA A C 1
ATOM 626 O O . ALA A 1 79 ? -2.661 -2.109 -17.183 1.00 96.69 79 ALA A O 1
ATOM 627 N N . GLU A 1 80 ? -3.309 -3.911 -16.026 1.00 94.81 80 GLU A N 1
ATOM 628 C CA . GLU A 1 80 ? -4.118 -4.522 -17.095 1.00 94.81 80 GLU A CA 1
ATOM 629 C C . GLU A 1 80 ? -5.380 -3.723 -17.400 1.00 94.81 80 GLU A C 1
ATOM 631 O O . GLU A 1 80 ? -5.864 -3.747 -18.526 1.00 94.81 80 GLU A O 1
ATOM 636 N N . SER A 1 81 ? -5.880 -2.989 -16.407 1.00 94.50 81 SER A N 1
ATOM 637 C CA . SER A 1 81 ? -6.985 -2.045 -16.578 1.00 94.50 81 SER A CA 1
ATOM 638 C C . SER A 1 81 ? -6.529 -0.684 -17.130 1.00 94.50 81 SER A C 1
ATOM 640 O O . SER A 1 81 ? -7.325 0.249 -17.153 1.00 94.50 81 SER A O 1
ATOM 642 N N . ASP A 1 82 ? -5.252 -0.541 -17.509 1.00 94.00 82 ASP A N 1
ATOM 643 C CA . ASP A 1 82 ? -4.615 0.709 -17.951 1.00 94.00 82 ASP A CA 1
ATOM 644 C C . ASP A 1 82 ? -4.695 1.864 -16.925 1.00 94.00 82 ASP A C 1
ATOM 646 O O . ASP A 1 82 ? -4.604 3.041 -17.275 1.00 94.00 82 ASP A O 1
ATOM 650 N N . ILE A 1 83 ? -4.826 1.546 -15.629 1.00 96.62 83 ILE A N 1
ATOM 651 C CA . ILE A 1 83 ? -4.956 2.544 -14.554 1.00 96.62 83 ILE A CA 1
ATOM 652 C C . ILE A 1 83 ? -3.586 2.898 -13.964 1.00 96.62 83 ILE A C 1
ATOM 654 O O . ILE A 1 83 ? -3.268 4.075 -13.782 1.00 96.62 83 ILE A O 1
ATOM 658 N N . LEU A 1 84 ? -2.770 1.889 -13.628 1.00 96.44 84 LEU A N 1
ATOM 659 C CA . LEU A 1 84 ? -1.473 2.099 -12.976 1.00 96.44 84 LEU A CA 1
ATOM 660 C C . LEU A 1 84 ? -0.417 1.067 -13.394 1.00 96.44 84 LEU A C 1
ATOM 662 O O . LEU A 1 84 ? -0.251 0.039 -12.747 1.00 96.44 84 LEU A O 1
ATOM 666 N N . ASP A 1 85 ? 0.369 1.395 -14.423 1.00 95.69 85 ASP A N 1
ATOM 667 C CA . ASP A 1 85 ? 1.491 0.563 -14.904 1.00 95.69 85 ASP A CA 1
ATOM 668 C C . ASP A 1 85 ? 2.870 1.054 -14.409 1.00 95.69 85 ASP A C 1
ATOM 670 O O . ASP A 1 85 ? 3.907 0.475 -14.718 1.00 95.69 85 ASP A O 1
ATOM 674 N N . ASN A 1 86 ? 2.938 2.133 -13.622 1.00 93.81 86 ASN A N 1
ATOM 675 C CA . ASN A 1 86 ? 4.215 2.642 -13.113 1.00 93.81 86 ASN A CA 1
ATOM 676 C C . ASN A 1 86 ? 4.683 1.850 -11.881 1.00 93.81 86 ASN A C 1
ATOM 678 O O . ASN A 1 86 ? 4.295 2.139 -10.746 1.00 93.81 86 ASN A O 1
ATOM 682 N N . GLY A 1 87 ? 5.594 0.901 -12.096 1.00 93.56 87 GLY A N 1
ATOM 683 C CA . GLY A 1 87 ? 6.156 0.038 -11.060 1.00 93.56 87 GLY A CA 1
ATOM 684 C C . GLY A 1 87 ? 6.902 0.789 -9.952 1.00 93.56 87 GLY A C 1
ATOM 685 O O . GLY A 1 87 ? 6.981 0.303 -8.825 1.00 93.56 87 GLY A O 1
ATOM 686 N N . ARG A 1 88 ? 7.389 2.013 -10.210 1.00 91.88 88 ARG A N 1
ATOM 687 C CA . ARG A 1 88 ? 8.072 2.827 -9.185 1.00 91.88 88 ARG A CA 1
ATOM 688 C C . ARG A 1 88 ? 7.146 3.270 -8.056 1.00 91.88 88 ARG A C 1
ATOM 690 O O . ARG A 1 88 ? 7.644 3.595 -6.984 1.00 91.88 88 ARG A O 1
ATOM 697 N N . MET A 1 89 ? 5.829 3.277 -8.276 1.00 93.75 89 MET A N 1
ATOM 698 C CA . MET A 1 89 ? 4.859 3.623 -7.231 1.00 93.75 89 MET A CA 1
ATOM 699 C C . MET A 1 89 ? 4.856 2.616 -6.081 1.00 93.75 89 MET A C 1
ATOM 701 O O . MET A 1 89 ? 4.441 2.953 -4.980 1.00 93.75 89 MET A O 1
ATOM 705 N N . TRP A 1 90 ? 5.376 1.409 -6.309 1.00 95.44 90 TRP A N 1
ATOM 706 C CA . TRP A 1 90 ? 5.407 0.322 -5.335 1.00 95.44 90 TRP A CA 1
ATOM 707 C C . TRP A 1 90 ? 6.666 0.311 -4.459 1.00 95.44 90 TRP A C 1
ATOM 709 O O . TRP A 1 90 ? 6.796 -0.553 -3.594 1.00 95.44 90 TRP A O 1
ATOM 719 N N . GLN A 1 91 ? 7.596 1.253 -4.659 1.00 92.38 91 GLN A N 1
ATOM 720 C CA . GLN A 1 91 ? 8.855 1.332 -3.915 1.00 92.38 91 GLN A CA 1
ATOM 721 C C . GLN A 1 91 ? 9.037 2.691 -3.245 1.00 92.38 91 GLN A C 1
ATOM 723 O O . GLN A 1 91 ? 8.777 3.742 -3.834 1.00 92.38 91 GLN A O 1
ATOM 728 N N . SER A 1 92 ? 9.581 2.663 -2.032 1.00 91.19 92 SER A N 1
ATOM 729 C CA . SER A 1 92 ? 10.108 3.841 -1.355 1.00 91.19 92 SER A CA 1
ATOM 730 C C . SER A 1 92 ? 11.606 3.964 -1.616 1.00 91.19 92 SER A C 1
ATOM 732 O O . SER A 1 92 ? 12.354 2.988 -1.574 1.00 91.19 92 SER A O 1
ATOM 734 N N . ARG A 1 93 ? 12.080 5.190 -1.854 1.00 86.44 93 ARG A N 1
ATOM 735 C CA . ARG A 1 93 ? 13.510 5.463 -2.102 1.00 86.44 93 ARG A CA 1
ATOM 736 C C . ARG A 1 93 ? 14.390 5.298 -0.865 1.00 86.44 93 ARG A C 1
ATOM 738 O O . ARG A 1 93 ? 15.609 5.243 -1.007 1.00 86.44 93 ARG A O 1
ATOM 745 N N . ILE A 1 94 ? 13.787 5.288 0.320 1.00 85.12 94 ILE A N 1
ATOM 746 C CA . ILE A 1 94 ? 14.493 5.086 1.590 1.00 85.12 94 ILE A CA 1
ATOM 747 C C . ILE A 1 94 ? 14.389 3.649 2.093 1.00 85.12 94 ILE A C 1
ATOM 749 O O . ILE A 1 94 ? 15.019 3.323 3.097 1.00 85.12 94 ILE A O 1
ATOM 753 N N . ASP A 1 95 ? 13.590 2.807 1.431 1.00 89.00 95 ASP A N 1
ATOM 754 C CA . ASP A 1 95 ? 13.501 1.404 1.803 1.00 89.00 95 ASP A CA 1
ATOM 755 C C . ASP A 1 95 ? 14.865 0.743 1.557 1.00 89.00 95 ASP A C 1
ATOM 757 O O . ASP A 1 95 ? 15.372 0.817 0.433 1.00 89.00 95 ASP A O 1
ATOM 761 N N . PRO A 1 96 ? 15.478 0.099 2.569 1.00 85.81 96 PRO A N 1
ATOM 762 C CA . PRO A 1 96 ? 16.712 -0.662 2.375 1.00 85.81 96 PRO A CA 1
ATOM 763 C C . PRO A 1 96 ? 16.568 -1.792 1.344 1.00 85.81 96 PRO A C 1
ATOM 765 O O . PRO A 1 96 ? 17.570 -2.257 0.805 1.00 85.81 96 PRO A O 1
ATOM 768 N N . ALA A 1 97 ? 15.339 -2.214 1.039 1.00 87.12 97 ALA A N 1
ATOM 769 C CA . ALA A 1 97 ? 15.037 -3.174 -0.013 1.00 87.12 97 ALA A CA 1
ATOM 770 C C . ALA A 1 97 ? 15.153 -2.596 -1.439 1.00 87.12 97 ALA A C 1
ATOM 772 O O . ALA A 1 97 ? 15.198 -3.357 -2.407 1.00 87.12 97 ALA A O 1
ATOM 773 N N . THR A 1 98 ? 15.175 -1.267 -1.589 1.00 84.88 98 THR A N 1
ATOM 774 C CA . THR A 1 98 ? 15.208 -0.598 -2.893 1.00 84.88 98 THR A CA 1
ATOM 775 C C . THR A 1 98 ? 16.643 -0.469 -3.391 1.00 84.88 98 THR A C 1
ATOM 777 O O . THR A 1 98 ? 17.418 0.380 -2.946 1.00 84.88 98 THR A O 1
ATOM 780 N N . GLU A 1 99 ? 16.995 -1.285 -4.381 1.00 70.62 99 GLU A N 1
ATOM 781 C CA . GLU A 1 99 ? 18.287 -1.189 -5.054 1.00 70.62 99 GLU A CA 1
ATOM 782 C C . GLU A 1 99 ? 18.389 0.102 -5.884 1.00 70.62 99 GLU A C 1
ATOM 784 O O . GLU A 1 99 ? 17.488 0.469 -6.636 1.00 70.62 99 GLU A O 1
ATOM 789 N N . SER A 1 100 ? 19.518 0.812 -5.788 1.00 57.53 100 SER A N 1
ATOM 790 C CA . SER A 1 100 ? 19.722 2.091 -6.493 1.00 57.53 100 SER A CA 1
ATOM 791 C C . SER A 1 100 ? 19.940 1.967 -8.011 1.00 57.53 100 SER A C 1
ATOM 793 O O . SER A 1 100 ? 20.134 2.983 -8.683 1.00 57.53 100 SER A O 1
ATOM 795 N N . THR A 1 101 ? 19.958 0.744 -8.544 1.00 48.84 101 THR A N 1
ATOM 796 C CA . THR A 1 101 ? 20.424 0.428 -9.905 1.00 48.84 101 THR A CA 1
ATOM 797 C C . THR A 1 101 ? 19.295 0.401 -10.943 1.00 48.84 101 THR A C 1
ATOM 799 O O . THR A 1 101 ? 19.563 0.532 -12.136 1.00 48.84 101 THR A O 1
ATOM 802 N N . THR A 1 102 ? 18.023 0.352 -10.534 1.00 52.41 102 THR A N 1
ATOM 803 C CA . THR A 1 102 ? 16.850 0.461 -11.425 1.00 52.41 102 THR A CA 1
ATOM 804 C C . THR A 1 102 ? 16.624 1.916 -11.865 1.00 52.41 102 THR A C 1
ATOM 806 O O . THR A 1 102 ? 15.694 2.604 -11.446 1.00 52.41 102 THR A O 1
ATOM 809 N N . ARG A 1 103 ? 17.535 2.428 -12.705 1.00 49.69 103 ARG A N 1
ATOM 810 C CA . ARG A 1 103 ? 17.436 3.751 -13.356 1.00 49.69 103 ARG A CA 1
ATOM 811 C C . ARG A 1 103 ? 16.663 3.724 -14.680 1.00 49.69 103 ARG A C 1
ATOM 813 O O . ARG A 1 103 ? 16.460 4.783 -15.267 1.00 49.69 103 ARG A O 1
ATOM 820 N N . SER A 1 104 ? 16.217 2.555 -15.138 1.00 57.53 104 SER A N 1
ATOM 821 C CA . SER A 1 104 ? 15.272 2.435 -16.249 1.00 57.53 104 SER A CA 1
ATOM 822 C C . SER A 1 104 ? 13.828 2.616 -15.769 1.00 57.53 104 SER A C 1
ATOM 824 O O . SER A 1 104 ? 13.512 2.470 -14.586 1.00 57.53 104 SER A O 1
ATOM 826 N N . THR A 1 105 ? 12.938 2.973 -16.691 1.00 69.62 105 THR A N 1
ATOM 827 C CA . THR A 1 105 ? 11.488 2.955 -16.478 1.00 69.62 105 THR A CA 1
ATOM 828 C C . THR A 1 105 ? 11.055 1.570 -15.994 1.00 69.62 105 THR A C 1
ATOM 830 O O . THR A 1 105 ? 11.178 0.591 -16.726 1.00 69.62 105 THR A O 1
ATOM 833 N N . LEU A 1 106 ? 10.573 1.490 -14.755 1.00 88.44 106 LEU A N 1
ATOM 834 C CA . LEU A 1 106 ? 10.034 0.270 -14.164 1.00 88.44 106 LEU A CA 1
ATOM 835 C C . LEU A 1 106 ? 8.528 0.226 -14.445 1.00 88.44 106 LEU A C 1
ATOM 837 O O . LEU A 1 106 ? 7.784 0.992 -13.833 1.00 88.44 106 LEU A O 1
ATOM 841 N N . SER A 1 107 ? 8.094 -0.628 -15.372 1.00 93.62 107 SER A N 1
ATOM 842 C CA . SER A 1 107 ? 6.675 -0.904 -15.635 1.00 93.62 107 SER A CA 1
ATOM 843 C C . SER A 1 107 ? 6.216 -2.157 -14.895 1.00 93.62 107 SER A C 1
ATOM 845 O O . SER A 1 107 ? 7.018 -3.067 -14.687 1.00 93.62 107 SER A O 1
ATOM 847 N N . VAL A 1 108 ? 4.944 -2.215 -14.500 1.00 95.31 108 VAL A N 1
ATOM 848 C CA . VAL A 1 108 ? 4.354 -3.398 -13.855 1.00 95.31 108 VAL A CA 1
ATOM 849 C C . VAL A 1 108 ? 4.220 -4.533 -14.863 1.00 95.31 108 VAL A C 1
ATOM 851 O O . VAL A 1 108 ? 4.582 -5.673 -14.570 1.00 95.31 108 VAL A O 1
ATOM 854 N N . LEU A 1 109 ? 3.741 -4.224 -16.065 1.00 95.19 109 LEU A N 1
ATOM 855 C CA . LEU A 1 109 ? 3.571 -5.172 -17.157 1.00 95.19 109 LEU A CA 1
ATOM 856 C C . LEU A 1 109 ? 4.728 -5.080 -18.152 1.00 95.19 109 LEU A C 1
ATOM 858 O O . LEU A 1 109 ? 5.280 -4.009 -18.420 1.00 95.19 109 LEU A O 1
ATOM 862 N N . ALA A 1 110 ? 5.078 -6.220 -18.742 1.00 91.94 110 ALA A N 1
ATOM 863 C CA . ALA A 1 110 ? 5.962 -6.258 -19.895 1.00 91.94 110 ALA A CA 1
ATOM 864 C C . ALA A 1 110 ? 5.293 -5.578 -21.112 1.00 91.94 110 ALA A C 1
ATOM 866 O O . ALA A 1 110 ? 4.055 -5.517 -21.191 1.00 91.94 110 ALA A O 1
ATOM 867 N N . PRO A 1 111 ? 6.086 -5.079 -22.081 1.00 87.31 111 PRO A N 1
ATOM 868 C CA . PRO A 1 111 ? 5.557 -4.632 -23.363 1.00 87.31 111 PRO A CA 1
ATOM 869 C C . PRO A 1 111 ? 4.695 -5.722 -24.005 1.00 87.31 111 PRO A C 1
ATOM 871 O O . PRO A 1 111 ? 5.046 -6.903 -23.964 1.00 87.31 111 PRO A O 1
ATOM 874 N N . ALA A 1 112 ? 3.564 -5.331 -24.590 1.00 84.00 112 ALA A N 1
ATOM 875 C CA . ALA A 1 112 ? 2.670 -6.278 -25.238 1.00 84.00 112 ALA A CA 1
ATOM 876 C C . ALA A 1 112 ? 3.373 -6.954 -26.426 1.00 84.00 112 ALA A C 1
ATOM 878 O O . ALA A 1 112 ? 3.935 -6.287 -27.296 1.00 84.00 112 ALA A O 1
ATOM 879 N N . VAL A 1 113 ? 3.305 -8.283 -26.476 1.00 81.25 113 VAL A N 1
ATOM 880 C CA . VAL A 1 113 ? 3.729 -9.074 -27.635 1.00 81.25 113 VAL A CA 1
ATOM 881 C C . VAL A 1 113 ? 2.473 -9.450 -28.410 1.00 81.25 113 VAL A C 1
ATOM 883 O O . VAL A 1 113 ? 1.507 -9.940 -27.827 1.00 81.25 113 VAL A O 1
ATOM 886 N N . LYS A 1 114 ? 2.460 -9.194 -29.723 1.00 79.81 114 LYS A N 1
ATOM 887 C CA . LYS A 1 114 ? 1.286 -9.421 -30.577 1.00 79.81 114 LYS A CA 1
ATOM 888 C C . LYS A 1 114 ? 0.764 -10.855 -30.414 1.00 79.81 114 LYS A C 1
ATOM 890 O O . LYS A 1 114 ? 1.498 -11.803 -30.668 1.00 79.81 114 LYS A O 1
ATOM 895 N N . GLY A 1 115 ? -0.508 -10.986 -30.035 1.00 73.88 115 GLY A N 1
ATOM 896 C CA . GLY A 1 115 ? -1.188 -12.275 -29.864 1.00 73.88 115 GLY A CA 1
ATOM 897 C C . GLY A 1 115 ? -1.080 -12.898 -28.469 1.00 73.88 115 GLY A C 1
ATOM 898 O O . GLY A 1 115 ? -1.742 -13.901 -28.229 1.00 73.88 115 GLY A O 1
ATOM 899 N N . ASN A 1 116 ? -0.322 -12.296 -27.545 1.00 75.88 116 ASN A N 1
ATOM 900 C CA . ASN A 1 116 ? -0.161 -12.799 -26.182 1.00 75.88 116 ASN A CA 1
ATOM 901 C C . ASN A 1 116 ? -0.755 -11.833 -25.153 1.00 75.88 116 ASN A C 1
ATOM 903 O O . ASN A 1 116 ? -0.685 -10.611 -25.309 1.00 75.88 116 ASN A O 1
ATOM 907 N N . ALA A 1 117 ? -1.294 -12.391 -24.068 1.00 77.00 117 ALA A N 1
ATOM 908 C CA . ALA A 1 117 ? -1.665 -11.608 -22.897 1.00 77.00 117 ALA A CA 1
ATOM 909 C C . ALA A 1 117 ? -0.433 -10.884 -22.329 1.00 77.00 117 ALA A C 1
ATOM 911 O O . ALA A 1 117 ? 0.683 -11.417 -22.354 1.00 77.00 117 ALA A O 1
ATOM 912 N N . ARG A 1 118 ? -0.629 -9.665 -21.812 1.00 86.50 118 ARG A N 1
ATOM 913 C CA . ARG A 1 118 ? 0.432 -8.960 -21.085 1.00 86.50 118 ARG A CA 1
ATOM 914 C C . ARG A 1 118 ? 0.747 -9.750 -19.816 1.00 86.50 118 ARG A C 1
ATOM 916 O O . ARG A 1 118 ? -0.151 -10.192 -19.111 1.00 86.50 118 ARG A O 1
ATOM 923 N N . VAL A 1 119 ? 2.032 -9.935 -19.541 1.00 90.56 119 VAL A N 1
ATOM 924 C CA . VAL A 1 119 ? 2.523 -10.616 -18.337 1.00 90.56 119 VAL A CA 1
ATOM 925 C C . VAL A 1 119 ? 3.216 -9.613 -17.425 1.00 90.56 119 VAL A C 1
ATOM 927 O O . VAL A 1 119 ? 3.662 -8.558 -17.884 1.00 90.56 119 VAL A O 1
ATOM 930 N N . ILE A 1 120 ? 3.336 -9.943 -16.138 1.00 93.88 120 ILE A N 1
ATOM 931 C CA . ILE A 1 120 ? 4.115 -9.137 -15.192 1.00 93.88 120 ILE A CA 1
ATOM 932 C C . ILE A 1 120 ? 5.547 -9.000 -15.717 1.00 93.88 120 ILE A C 1
ATOM 934 O O . ILE A 1 120 ? 6.179 -9.985 -16.101 1.00 93.88 120 ILE A O 1
ATOM 938 N N . SER A 1 121 ? 6.059 -7.771 -15.724 1.00 92.88 121 SER A N 1
ATOM 939 C CA . SER A 1 121 ? 7.431 -7.484 -16.120 1.00 92.88 121 SER A CA 1
ATOM 940 C C . SER A 1 121 ? 8.411 -8.251 -15.221 1.00 92.88 121 SER A C 1
ATOM 942 O O . SER A 1 121 ? 8.323 -8.133 -13.994 1.00 92.88 121 SER A O 1
ATOM 944 N N . PRO A 1 122 ? 9.391 -8.988 -15.779 1.00 91.00 122 PRO A N 1
ATOM 945 C CA . PRO A 1 122 ? 10.394 -9.686 -14.977 1.00 91.00 122 PRO A CA 1
ATOM 946 C C . PRO A 1 122 ? 11.169 -8.750 -14.043 1.00 91.00 122 PRO A C 1
ATOM 948 O O . PRO A 1 122 ? 11.484 -9.127 -12.917 1.00 91.00 122 PRO A O 1
ATOM 951 N N . THR A 1 123 ? 11.423 -7.509 -14.473 1.00 90.56 123 THR A N 1
ATOM 952 C CA . THR A 1 123 ? 12.103 -6.504 -13.642 1.00 90.56 123 THR A CA 1
ATOM 953 C C . THR A 1 123 ? 11.224 -6.027 -12.491 1.00 90.56 123 THR A C 1
ATOM 955 O O . THR A 1 123 ? 11.728 -5.793 -11.397 1.00 90.56 123 THR A O 1
ATOM 958 N N . PHE A 1 124 ? 9.907 -5.937 -12.698 1.00 93.00 124 PHE A N 1
ATOM 959 C CA . PHE A 1 124 ? 8.965 -5.626 -11.627 1.00 93.00 124 PHE A CA 1
ATOM 960 C C . PHE A 1 124 ? 8.804 -6.789 -10.654 1.00 93.00 124 PHE A C 1
ATOM 962 O O . PHE A 1 124 ? 8.770 -6.573 -9.450 1.00 93.00 124 PHE A O 1
ATOM 969 N N . ARG A 1 125 ? 8.776 -8.037 -11.134 1.00 92.88 125 ARG A N 1
ATOM 970 C CA . ARG A 1 125 ? 8.666 -9.209 -10.250 1.00 92.88 125 ARG A CA 1
ATOM 971 C C . ARG A 1 125 ? 9.854 -9.334 -9.288 1.00 92.88 125 ARG A C 1
ATOM 973 O O . ARG A 1 125 ? 9.690 -9.887 -8.208 1.00 92.88 125 ARG A O 1
ATOM 980 N N . GLN A 1 126 ? 11.019 -8.807 -9.664 1.00 91.44 126 GLN A N 1
ATOM 981 C CA . GLN A 1 126 ? 12.227 -8.801 -8.833 1.00 91.44 126 GLN A CA 1
ATOM 982 C C . GLN A 1 126 ? 12.237 -7.712 -7.756 1.00 91.44 126 GLN A C 1
ATOM 984 O O . GLN A 1 126 ? 13.062 -7.777 -6.843 1.00 91.44 126 GLN A O 1
ATOM 989 N N . ILE A 1 127 ? 11.357 -6.708 -7.831 1.00 91.69 127 ILE A N 1
ATOM 990 C CA . ILE A 1 127 ? 11.319 -5.695 -6.778 1.00 91.69 127 ILE A CA 1
ATOM 991 C C . ILE A 1 127 ? 10.759 -6.287 -5.491 1.00 91.69 127 ILE A C 1
ATOM 993 O O . ILE A 1 127 ? 9.967 -7.228 -5.503 1.00 91.69 127 ILE A O 1
ATOM 997 N N . LYS A 1 128 ? 11.114 -5.641 -4.384 1.00 93.81 128 LYS A N 1
ATOM 998 C CA . LYS A 1 128 ? 10.585 -5.906 -3.049 1.00 93.81 128 LYS A CA 1
ATOM 999 C C . LYS A 1 128 ? 9.670 -4.734 -2.681 1.00 93.81 128 LYS A C 1
ATOM 1001 O O . LYS A 1 128 ? 10.191 -3.680 -2.311 1.00 93.81 128 LYS A O 1
ATOM 1006 N N . PRO A 1 129 ? 8.341 -4.844 -2.874 1.00 95.44 129 PRO A N 1
ATOM 1007 C CA . PRO A 1 129 ? 7.426 -3.732 -2.640 1.00 95.44 129 PRO A CA 1
ATOM 1008 C C . PRO A 1 129 ? 7.545 -3.146 -1.229 1.00 95.44 129 PRO A C 1
ATOM 1010 O O . PRO A 1 129 ? 7.605 -3.865 -0.230 1.00 95.44 129 PRO A O 1
ATOM 1013 N N . SER A 1 130 ? 7.549 -1.818 -1.149 1.00 95.81 130 SER A N 1
ATOM 1014 C CA . SER A 1 130 ? 7.602 -1.071 0.115 1.00 95.81 130 SER A CA 1
ATOM 1015 C C . SER A 1 130 ? 6.224 -0.871 0.743 1.00 95.81 130 SER A C 1
ATOM 1017 O O . SER A 1 130 ? 6.126 -0.434 1.892 1.00 95.81 130 SER A O 1
ATOM 1019 N N . PHE A 1 131 ? 5.164 -1.177 -0.002 1.00 97.62 131 PHE A N 1
ATOM 1020 C CA . PHE A 1 131 ? 3.780 -1.009 0.416 1.00 97.62 131 PHE A CA 1
ATOM 1021 C C . PHE A 1 131 ? 3.054 -2.353 0.429 1.00 97.62 131 PHE A C 1
ATOM 1023 O O . PHE A 1 131 ? 3.269 -3.199 -0.439 1.00 97.62 131 PHE A O 1
ATOM 1030 N N . ALA A 1 132 ? 2.208 -2.523 1.433 1.00 97.69 132 ALA A N 1
ATOM 1031 C CA . ALA A 1 132 ? 1.244 -3.596 1.562 1.00 97.69 132 ALA A CA 1
ATOM 1032 C C . ALA A 1 132 ? -0.121 -3.116 1.061 1.00 97.69 132 ALA A C 1
ATOM 1034 O O . ALA A 1 132 ? -0.452 -1.934 1.183 1.00 97.69 132 ALA A O 1
ATOM 1035 N N . VAL A 1 133 ? -0.918 -4.039 0.539 1.00 97.81 133 VAL A N 1
ATOM 1036 C CA . VAL A 1 133 ? -2.296 -3.805 0.096 1.00 97.81 133 VAL A CA 1
ATOM 1037 C C . VAL A 1 133 ? -3.221 -4.808 0.758 1.00 97.81 133 VAL A C 1
ATOM 1039 O O . VAL A 1 133 ? -2.804 -5.913 1.115 1.00 97.81 133 VAL A O 1
ATOM 1042 N N . VAL A 1 134 ? -4.490 -4.450 0.908 1.00 96.31 134 VAL A N 1
ATOM 1043 C CA . VAL A 1 134 ? -5.486 -5.435 1.321 1.00 96.31 134 VAL A CA 1
ATOM 1044 C C . VAL A 1 134 ? -5.882 -6.294 0.129 1.00 96.31 134 VAL A C 1
ATOM 1046 O O . VAL A 1 134 ? -6.172 -5.790 -0.952 1.00 96.31 134 VAL A O 1
ATOM 1049 N N . LEU A 1 135 ? -5.920 -7.602 0.348 1.00 94.56 135 LEU A N 1
ATOM 1050 C CA . LEU A 1 135 ? -6.379 -8.597 -0.607 1.00 94.56 135 LEU A CA 1
ATOM 1051 C C . LEU A 1 135 ? -7.716 -9.180 -0.149 1.00 94.56 135 LEU A C 1
ATOM 1053 O O . LEU A 1 135 ? -7.929 -9.439 1.038 1.00 94.56 135 LEU A O 1
ATOM 1057 N N . GLY A 1 136 ? -8.592 -9.475 -1.103 1.00 85.00 136 GLY A N 1
ATOM 1058 C CA . GLY A 1 136 ? -9.890 -10.098 -0.850 1.00 85.00 136 GLY A CA 1
ATOM 1059 C C . GLY A 1 136 ? -11.061 -9.144 -1.065 1.00 85.00 136 GLY A C 1
ATOM 1060 O O . GLY A 1 136 ? -10.946 -8.146 -1.768 1.00 85.00 136 GLY A O 1
ATOM 1061 N N . LYS A 1 137 ? -12.215 -9.486 -0.486 1.00 81.44 137 LYS A N 1
ATOM 1062 C CA . LYS A 1 137 ? -13.520 -8.888 -0.811 1.00 81.44 137 LYS A CA 1
ATOM 1063 C C . LYS A 1 137 ? -13.736 -7.516 -0.152 1.00 81.44 137 LYS A C 1
ATOM 1065 O O . LYS A 1 137 ? -14.666 -7.357 0.634 1.00 81.44 137 LYS A O 1
ATOM 1070 N N . ILE A 1 138 ? -12.889 -6.531 -0.457 1.00 91.44 138 ILE A N 1
ATOM 1071 C CA . ILE A 1 138 ? -13.171 -5.127 -0.129 1.00 91.44 138 ILE A CA 1
ATOM 1072 C C . ILE A 1 138 ? -14.034 -4.516 -1.226 1.00 91.44 138 ILE A C 1
ATOM 1074 O O . ILE A 1 138 ? -13.719 -4.616 -2.413 1.00 91.44 138 ILE A O 1
ATOM 1078 N N . THR A 1 139 ? -15.094 -3.836 -0.803 1.00 92.94 139 THR A N 1
ATOM 1079 C CA . THR A 1 139 ? -15.949 -3.033 -1.673 1.00 92.94 139 THR A CA 1
ATOM 1080 C C . THR A 1 139 ? -15.871 -1.553 -1.315 1.00 92.94 139 THR A C 1
ATOM 1082 O O . THR A 1 139 ? -15.533 -1.193 -0.186 1.00 92.94 139 THR A O 1
ATOM 1085 N N . THR A 1 140 ? -16.233 -0.679 -2.254 1.00 92.88 140 THR A N 1
ATOM 1086 C CA . THR A 1 140 ? -16.316 0.779 -2.032 1.00 92.88 140 THR A CA 1
ATOM 1087 C C . THR A 1 140 ? -17.395 1.172 -1.017 1.00 92.88 140 THR A C 1
ATOM 1089 O O . THR A 1 140 ? -17.370 2.284 -0.501 1.00 92.88 140 THR A O 1
ATOM 1092 N N . SER A 1 141 ? -18.309 0.255 -0.678 1.00 92.94 141 SER A N 1
ATOM 1093 C CA . SER A 1 141 ? -19.329 0.435 0.361 1.00 92.94 141 SER A CA 1
ATOM 1094 C C . SER A 1 141 ? -18.811 0.238 1.792 1.00 92.94 141 SER A C 1
ATOM 1096 O O . SER A 1 141 ? -19.569 0.435 2.741 1.00 92.94 141 SER A O 1
ATOM 1098 N N . ALA A 1 142 ? -17.566 -0.215 1.974 1.00 93.56 142 ALA A N 1
ATOM 1099 C CA . ALA A 1 142 ? -16.958 -0.300 3.297 1.00 93.56 142 ALA A CA 1
ATOM 1100 C C . ALA A 1 142 ? -16.795 1.106 3.920 1.00 93.56 142 ALA A C 1
ATOM 1102 O O . ALA A 1 142 ? -16.787 2.108 3.201 1.00 93.56 142 ALA A O 1
ATOM 1103 N N . PRO A 1 143 ? -16.661 1.224 5.255 1.00 95.00 143 PRO A N 1
ATOM 1104 C CA . PRO A 1 143 ? -16.459 2.519 5.901 1.00 95.00 143 PRO A CA 1
ATOM 1105 C C . PRO A 1 143 ? -15.268 3.285 5.309 1.00 95.00 143 PRO A C 1
ATOM 1107 O O . PRO A 1 143 ? -14.222 2.694 5.040 1.00 95.00 143 PRO A O 1
ATOM 1110 N N . ALA A 1 144 ? -15.380 4.610 5.177 1.00 95.12 144 ALA A N 1
ATOM 1111 C CA . ALA A 1 144 ? -14.303 5.451 4.638 1.00 95.12 144 ALA A CA 1
ATOM 1112 C C . ALA A 1 144 ? -12.999 5.366 5.459 1.00 95.12 144 ALA A C 1
ATOM 1114 O O . ALA A 1 144 ? -11.915 5.573 4.919 1.00 95.12 144 ALA A O 1
ATOM 1115 N N . SER A 1 145 ? -13.098 5.015 6.745 1.00 95.12 145 SER A N 1
ATOM 1116 C CA . SER A 1 145 ? -11.974 4.763 7.652 1.00 95.12 145 SER A CA 1
ATOM 1117 C C . SER A 1 145 ? -11.319 3.388 7.478 1.00 95.12 145 SER A C 1
ATOM 1119 O O . SER A 1 145 ? -10.415 3.064 8.241 1.00 95.12 145 SER A O 1
ATOM 1121 N N . THR A 1 146 ? -11.763 2.565 6.523 1.00 96.62 146 THR A N 1
ATOM 1122 C CA . THR A 1 146 ? -11.176 1.243 6.257 1.00 96.62 146 THR A CA 1
ATOM 1123 C C . THR A 1 146 ? -9.810 1.417 5.589 1.00 96.62 146 THR A C 1
ATOM 1125 O O . THR A 1 146 ? -9.744 2.036 4.523 1.00 96.62 146 THR A O 1
ATOM 1128 N N . PRO A 1 147 ? -8.712 0.898 6.162 1.00 97.12 147 PRO A N 1
ATOM 1129 C CA . PRO A 1 147 ? -7.407 0.890 5.506 1.00 97.12 147 PRO A CA 1
ATOM 1130 C C . PRO A 1 147 ? -7.436 0.048 4.226 1.00 97.12 147 PRO A C 1
ATOM 1132 O O . PRO A 1 147 ? -8.022 -1.031 4.219 1.00 97.12 147 PRO A O 1
ATOM 1135 N N . ILE A 1 148 ? -6.777 0.502 3.156 1.00 97.19 148 ILE A N 1
ATOM 1136 C CA . ILE A 1 148 ? -6.697 -0.257 1.888 1.00 97.19 148 ILE A CA 1
ATOM 1137 C C . ILE A 1 148 ? -5.262 -0.525 1.421 1.00 97.19 148 ILE A C 1
ATOM 1139 O O . ILE A 1 148 ? -5.020 -1.490 0.698 1.00 97.19 148 ILE A O 1
ATOM 1143 N N . ALA A 1 149 ? -4.302 0.287 1.864 1.00 98.06 149 ALA A N 1
ATOM 1144 C CA . ALA A 1 149 ? -2.875 0.039 1.684 1.00 98.06 149 ALA A CA 1
ATOM 1145 C C . ALA A 1 149 ? -2.063 0.761 2.768 1.00 98.06 149 ALA A C 1
ATOM 1147 O O . ALA A 1 149 ? -2.528 1.728 3.379 1.00 98.06 149 ALA A O 1
ATOM 1148 N N . TRP A 1 150 ? -0.841 0.304 3.024 1.00 98.25 150 TRP A N 1
ATOM 1149 C CA . TRP A 1 150 ? 0.051 0.917 4.010 1.00 98.25 150 TRP A CA 1
ATOM 1150 C C . TRP A 1 150 ? 1.520 0.628 3.721 1.00 98.25 150 TRP A C 1
ATOM 1152 O O . TRP A 1 150 ? 1.871 -0.167 2.857 1.00 98.25 150 TRP A O 1
ATOM 1162 N N . THR A 1 151 ? 2.414 1.291 4.446 1.00 97.62 151 THR A N 1
ATOM 1163 C CA . THR A 1 151 ? 3.845 0.973 4.437 1.00 97.62 151 THR A CA 1
ATOM 1164 C C . THR A 1 151 ? 4.107 -0.406 5.047 1.00 97.62 151 THR A C 1
ATOM 1166 O O . THR A 1 151 ? 3.695 -0.657 6.178 1.00 97.62 151 THR A O 1
ATOM 1169 N N . ARG A 1 152 ? 4.846 -1.262 4.332 1.00 96.56 152 ARG A N 1
ATOM 1170 C CA . ARG A 1 152 ? 5.196 -2.639 4.723 1.00 96.56 152 ARG A CA 1
ATOM 1171 C C . ARG A 1 152 ? 5.789 -2.737 6.133 1.00 96.56 152 ARG A C 1
ATOM 1173 O O . ARG A 1 152 ? 6.587 -1.890 6.544 1.00 96.56 152 ARG A O 1
ATOM 1180 N N . GLY A 1 153 ? 5.481 -3.843 6.815 1.00 95.19 153 GLY A N 1
ATOM 1181 C CA . GLY A 1 153 ? 6.057 -4.189 8.116 1.00 95.19 153 GLY A CA 1
ATOM 1182 C C . GLY A 1 153 ? 5.264 -3.669 9.314 1.00 95.19 153 GLY A C 1
ATOM 1183 O O . GLY A 1 153 ? 5.836 -3.563 10.396 1.00 95.19 153 GLY A O 1
ATOM 1184 N N . LEU A 1 154 ? 3.986 -3.327 9.125 1.00 96.69 154 LEU A N 1
ATOM 1185 C CA . LEU A 1 154 ? 3.057 -3.042 10.217 1.00 96.69 154 LEU A CA 1
ATOM 1186 C C . LEU A 1 154 ? 2.698 -4.349 10.937 1.00 96.69 154 LEU A C 1
ATOM 1188 O O . LEU A 1 154 ? 2.233 -5.297 10.311 1.00 96.69 154 LEU A O 1
ATOM 1192 N N . GLN A 1 155 ? 2.924 -4.391 12.243 1.00 94.62 155 GLN A N 1
ATOM 1193 C CA . GLN A 1 155 ? 2.667 -5.550 13.092 1.00 94.62 155 GLN A CA 1
ATOM 1194 C C . GLN A 1 155 ? 1.272 -5.466 13.730 1.00 94.62 155 GLN A C 1
ATOM 1196 O O . GLN A 1 155 ? 0.653 -4.402 13.779 1.00 94.62 155 GLN A O 1
ATOM 1201 N N . SER A 1 156 ? 0.771 -6.590 14.249 1.00 91.94 156 SER A N 1
ATOM 1202 C CA . SER A 1 156 ? -0.548 -6.664 14.899 1.00 91.94 156 SER A CA 1
ATOM 1203 C C . SER A 1 156 ? -0.640 -5.867 16.204 1.00 91.94 156 SER A C 1
ATOM 1205 O O . SER A 1 156 ? -1.738 -5.571 16.654 1.00 91.94 156 SER A O 1
ATOM 1207 N N . ASP A 1 157 ? 0.497 -5.516 16.811 1.00 91.25 157 ASP A N 1
ATOM 1208 C CA . ASP A 1 157 ? 0.572 -4.637 17.986 1.00 91.25 157 ASP A CA 1
ATOM 1209 C C . ASP A 1 157 ? 0.518 -3.137 17.626 1.00 91.25 157 ASP A C 1
ATOM 1211 O O . ASP A 1 157 ? 0.557 -2.274 18.506 1.00 91.25 157 ASP A O 1
ATOM 1215 N N . GLY A 1 158 ? 0.435 -2.815 16.332 1.00 93.06 158 GLY A N 1
ATOM 1216 C CA . GLY A 1 158 ? 0.381 -1.452 15.824 1.00 93.06 158 GLY A CA 1
ATOM 1217 C C . GLY A 1 158 ? 1.738 -0.775 15.641 1.00 93.06 158 GLY A C 1
ATOM 1218 O O . GLY A 1 158 ? 1.784 0.414 15.323 1.00 93.06 158 GLY A O 1
ATOM 1219 N N . THR A 1 159 ? 2.849 -1.484 15.836 1.00 93.94 159 THR A N 1
ATOM 1220 C CA . THR A 1 159 ? 4.200 -0.956 15.605 1.00 93.94 159 THR A CA 1
ATOM 1221 C C . THR A 1 159 ? 4.729 -1.338 14.222 1.00 93.94 159 THR A C 1
ATOM 1223 O O . THR A 1 159 ? 4.328 -2.344 13.638 1.00 93.94 159 THR A O 1
ATOM 1226 N N . TRP A 1 160 ? 5.666 -0.552 13.685 1.00 93.81 160 TRP A N 1
ATOM 1227 C CA . TRP A 1 160 ? 6.390 -0.927 12.468 1.00 93.81 160 TRP A CA 1
ATOM 1228 C C . TRP A 1 160 ? 7.679 -1.669 12.808 1.00 93.81 160 TRP A C 1
ATOM 1230 O O . TRP A 1 160 ? 8.452 -1.260 13.673 1.00 93.81 160 TRP A O 1
ATOM 1240 N N . ALA A 1 161 ? 7.956 -2.741 12.075 1.00 93.38 161 ALA A N 1
ATOM 1241 C CA . ALA A 1 161 ? 9.184 -3.497 12.231 1.00 93.38 161 ALA A CA 1
ATOM 1242 C C . ALA A 1 161 ? 10.415 -2.688 11.779 1.00 93.38 161 ALA A C 1
ATOM 1244 O O . ALA A 1 161 ? 10.346 -1.852 10.874 1.00 93.38 161 ALA A O 1
ATOM 1245 N N . LYS A 1 162 ? 11.590 -2.990 12.346 1.00 90.19 162 LYS A N 1
ATOM 1246 C CA . LYS A 1 162 ? 12.867 -2.317 12.016 1.00 90.19 162 LYS A CA 1
ATOM 1247 C C . LYS A 1 162 ? 13.294 -2.448 10.544 1.00 90.19 162 LYS A C 1
ATOM 1249 O O . LYS A 1 162 ? 13.990 -1.584 10.016 1.00 90.19 162 LYS A O 1
ATOM 1254 N N . HIS A 1 163 ? 12.829 -3.488 9.862 1.00 89.44 163 HIS A N 1
ATOM 1255 C CA . HIS A 1 163 ? 13.091 -3.742 8.445 1.00 89.44 163 HIS A CA 1
ATOM 1256 C C . HIS A 1 163 ? 12.049 -3.082 7.509 1.00 89.44 163 HIS A C 1
ATOM 1258 O O . HIS A 1 163 ? 12.032 -3.353 6.305 1.00 89.44 163 HIS A O 1
ATOM 1264 N N . SER A 1 164 ? 11.141 -2.259 8.051 1.00 92.19 164 SER A N 1
ATOM 1265 C CA . SER A 1 164 ? 10.221 -1.414 7.275 1.00 92.19 164 SER A CA 1
ATOM 1266 C C . SER A 1 164 ? 10.973 -0.273 6.575 1.00 92.19 164 SER A C 1
ATOM 1268 O O . SER A 1 164 ? 12.071 0.087 7.006 1.00 92.19 164 SER A O 1
ATOM 1270 N N . PRO A 1 165 ? 10.392 0.378 5.554 1.00 90.75 165 PRO A N 1
ATOM 1271 C CA . PRO A 1 165 ? 10.985 1.553 4.915 1.00 90.75 165 PRO A CA 1
ATOM 1272 C C . PRO A 1 165 ? 11.468 2.647 5.877 1.00 90.75 165 PRO A C 1
ATOM 1274 O O . PRO A 1 165 ? 12.502 3.256 5.619 1.00 90.75 165 PRO A O 1
ATOM 1277 N N . TYR A 1 166 ? 10.810 2.837 7.028 1.00 90.00 166 TYR A N 1
ATOM 1278 C CA . TYR A 1 166 ? 11.160 3.867 8.021 1.00 90.00 166 TYR A CA 1
ATOM 1279 C C . TYR A 1 166 ? 11.851 3.339 9.286 1.00 90.00 166 TYR A C 1
ATOM 1281 O O . TYR A 1 166 ? 12.011 4.084 10.244 1.00 90.00 166 TYR A O 1
ATOM 1289 N N . GLY A 1 167 ? 12.267 2.074 9.346 1.00 87.25 167 GLY A N 1
ATOM 1290 C CA . GLY A 1 167 ? 13.118 1.617 10.456 1.00 87.25 167 GLY A CA 1
ATOM 1291 C C . GLY A 1 167 ? 12.397 1.408 11.772 1.00 87.25 167 GLY A C 1
ATOM 1292 O O . GLY A 1 167 ? 13.039 1.357 12.816 1.00 87.25 167 GLY A O 1
ATOM 1293 N N . GLY A 1 168 ? 11.074 1.283 11.720 1.00 87.19 168 GLY A N 1
ATOM 1294 C CA . GLY A 1 168 ? 10.219 1.226 12.900 1.00 87.19 168 GLY A CA 1
ATOM 1295 C C . GLY A 1 168 ? 9.830 2.595 13.458 1.00 87.19 168 GLY A C 1
ATOM 1296 O O . GLY A 1 168 ? 9.101 2.657 14.439 1.00 87.19 168 GLY A O 1
ATOM 1297 N N . GLU A 1 169 ? 10.236 3.699 12.819 1.00 88.25 169 GLU A N 1
ATOM 1298 C CA . GLU A 1 169 ? 9.768 5.047 13.183 1.00 88.25 169 GLU A CA 1
ATOM 1299 C C . GLU A 1 169 ? 8.300 5.315 12.808 1.00 88.25 169 GLU A C 1
ATOM 1301 O O . GLU A 1 169 ? 7.782 6.409 13.068 1.00 88.25 169 GLU A O 1
ATOM 1306 N N . GLY A 1 170 ? 7.658 4.379 12.109 1.00 91.44 170 GLY A N 1
ATOM 1307 C CA . GLY A 1 170 ? 6.277 4.489 11.666 1.00 91.44 170 GLY A CA 1
ATOM 1308 C C . GLY A 1 170 ? 6.059 4.109 10.212 1.00 91.44 170 GLY A C 1
ATOM 1309 O O . GLY A 1 170 ? 6.900 3.463 9.586 1.00 91.44 170 GLY A O 1
ATOM 1310 N N . GLY A 1 171 ? 4.926 4.543 9.671 1.00 94.81 171 GLY A N 1
ATOM 1311 C CA . GLY A 1 171 ? 4.546 4.315 8.286 1.00 94.81 171 GLY A CA 1
ATOM 1312 C C . GLY A 1 171 ? 3.287 5.069 7.882 1.00 94.81 171 GLY A C 1
ATOM 1313 O O . GLY A 1 171 ? 2.586 5.652 8.707 1.00 94.81 171 GLY A O 1
ATOM 1314 N N . HIS A 1 172 ? 3.015 5.072 6.581 1.00 97.25 172 HIS A N 1
ATOM 1315 C CA . HIS A 1 172 ? 1.791 5.635 6.027 1.00 97.25 172 HIS A CA 1
ATOM 1316 C C . HIS A 1 172 ? 0.691 4.583 5.963 1.00 97.25 172 HIS A C 1
ATOM 1318 O O . HIS A 1 172 ? 0.966 3.427 5.643 1.00 97.25 172 HIS A O 1
ATOM 1324 N N . ILE A 1 173 ? -0.548 5.012 6.180 1.00 98.25 173 ILE A N 1
ATOM 1325 C CA . ILE A 1 173 ? -1.758 4.242 5.896 1.00 98.25 173 ILE A CA 1
ATOM 1326 C C . ILE A 1 173 ? -2.654 5.103 5.009 1.00 98.25 173 ILE A C 1
ATOM 1328 O O . ILE A 1 173 ? -2.842 6.292 5.286 1.00 98.25 173 ILE A O 1
ATOM 1332 N N . VAL A 1 174 ? -3.181 4.509 3.940 1.00 98.25 174 VAL A N 1
ATOM 1333 C CA . VAL A 1 174 ? -4.233 5.103 3.117 1.00 98.25 174 VAL A CA 1
ATOM 1334 C C . VAL A 1 174 ? -5.541 4.390 3.387 1.00 98.25 174 VAL A C 1
ATOM 1336 O O . VAL A 1 174 ? -5.604 3.159 3.469 1.00 98.25 174 VAL A O 1
ATOM 1339 N N . PHE A 1 175 ? -6.581 5.193 3.519 1.00 97.69 175 PHE A N 1
ATOM 1340 C CA . PHE A 1 175 ? -7.924 4.736 3.811 1.00 97.69 175 PHE A CA 1
ATOM 1341 C C . PHE A 1 175 ? -8.794 4.812 2.562 1.00 97.69 175 PHE A C 1
ATOM 1343 O O . PHE A 1 175 ? -8.489 5.544 1.617 1.00 97.69 175 PHE A O 1
ATOM 1350 N N . LEU A 1 176 ? -9.899 4.074 2.570 1.00 96.38 176 LEU A N 1
ATOM 1351 C CA . LEU A 1 176 ? -10.865 4.043 1.477 1.00 96.38 176 LEU A CA 1
ATOM 1352 C C . LEU A 1 176 ? -11.430 5.437 1.157 1.00 96.38 176 LEU A C 1
ATOM 1354 O O . LEU A 1 176 ? -11.679 5.744 -0.003 1.00 96.38 176 LEU A O 1
ATOM 1358 N N . GLY A 1 177 ? -11.535 6.316 2.160 1.00 94.31 177 GLY A N 1
ATOM 1359 C CA . GLY A 1 177 ? -11.887 7.730 1.990 1.00 94.31 177 GLY A CA 1
ATOM 1360 C C . GLY A 1 177 ? -10.845 8.577 1.240 1.00 94.31 177 GLY A C 1
ATOM 1361 O O . GLY A 1 177 ? -11.071 9.761 1.009 1.00 94.31 177 GLY A O 1
ATOM 1362 N N . GLY A 1 178 ? -9.696 8.007 0.864 1.00 92.44 178 GLY A N 1
ATOM 1363 C CA . GLY A 1 178 ? -8.649 8.654 0.068 1.00 92.44 178 GLY A CA 1
ATOM 1364 C C . GLY A 1 178 ? -7.635 9.475 0.872 1.00 92.44 178 GLY A C 1
ATOM 1365 O O . GLY A 1 178 ? -6.626 9.927 0.318 1.00 92.44 178 GLY A O 1
ATOM 1366 N N . ASN A 1 179 ? -7.852 9.655 2.177 1.00 94.88 179 ASN A N 1
ATOM 1367 C CA . ASN A 1 179 ? -6.884 10.298 3.057 1.00 94.88 179 ASN A CA 1
ATOM 1368 C C . ASN A 1 179 ? -5.692 9.372 3.338 1.00 94.88 179 ASN A C 1
ATOM 1370 O O . ASN A 1 179 ? -5.832 8.156 3.464 1.00 94.88 179 ASN A O 1
ATOM 1374 N N . VAL A 1 180 ? -4.509 9.978 3.453 1.00 97.25 180 VAL A N 1
ATOM 1375 C CA . VAL A 1 180 ? -3.261 9.300 3.818 1.00 97.25 180 VAL A CA 1
ATOM 1376 C C . VAL A 1 180 ? -2.718 9.961 5.067 1.00 97.25 180 VAL A C 1
ATOM 1378 O O . VAL A 1 180 ? -2.554 11.182 5.076 1.00 97.25 180 VAL A O 1
ATOM 1381 N N . SER A 1 181 ? -2.398 9.159 6.074 1.00 94.69 181 SER A N 1
ATOM 1382 C CA . SER A 1 181 ? -1.836 9.635 7.336 1.00 94.69 181 SER A CA 1
ATOM 1383 C C . SER A 1 181 ? -0.569 8.862 7.677 1.00 94.69 181 SER A C 1
ATOM 1385 O O . SER A 1 181 ? -0.469 7.668 7.396 1.00 94.69 181 SER A O 1
ATOM 1387 N N . TYR A 1 182 ? 0.405 9.553 8.269 1.00 94.12 182 TYR A N 1
ATOM 1388 C CA . TYR A 1 182 ? 1.596 8.930 8.838 1.00 94.12 182 TYR A CA 1
ATOM 1389 C C . TYR A 1 182 ? 1.368 8.660 10.322 1.00 94.12 182 TYR A C 1
ATOM 1391 O O . TYR A 1 182 ? 1.006 9.572 11.064 1.00 94.12 182 TYR A O 1
ATOM 1399 N N . PHE A 1 183 ? 1.660 7.441 10.755 1.00 92.94 183 PHE A N 1
ATOM 1400 C CA . PHE A 1 183 ? 1.566 7.008 12.143 1.00 92.94 183 PHE A CA 1
ATOM 1401 C C . PHE A 1 183 ? 2.948 6.602 12.631 1.00 92.94 183 PHE A C 1
ATOM 1403 O O . PHE A 1 183 ? 3.650 5.872 11.937 1.00 92.94 183 PHE A O 1
ATOM 1410 N N . LYS A 1 184 ? 3.351 7.056 13.823 1.00 90.25 184 LYS A N 1
ATOM 1411 C CA . LYS A 1 184 ? 4.591 6.576 14.461 1.00 90.25 184 LYS A CA 1
ATOM 1412 C C . LYS A 1 184 ? 4.419 5.141 14.958 1.00 90.25 184 LYS A C 1
ATOM 1414 O O . LYS A 1 184 ? 5.266 4.288 14.729 1.00 90.25 184 LYS A O 1
ATOM 1419 N N . ASN A 1 185 ? 3.299 4.896 15.621 1.00 90.62 185 ASN A N 1
ATOM 1420 C CA . ASN A 1 185 ? 2.719 3.590 15.893 1.00 90.62 185 ASN A CA 1
ATOM 1421 C C . ASN A 1 185 ? 1.208 3.803 16.115 1.00 90.62 185 ASN A C 1
ATOM 1423 O O . ASN A 1 185 ? 0.771 4.942 16.269 1.00 90.62 185 ASN A O 1
ATOM 1427 N N . LEU A 1 186 ? 0.415 2.737 16.112 1.00 91.38 186 LEU A N 1
ATOM 1428 C CA . LEU A 1 186 ? 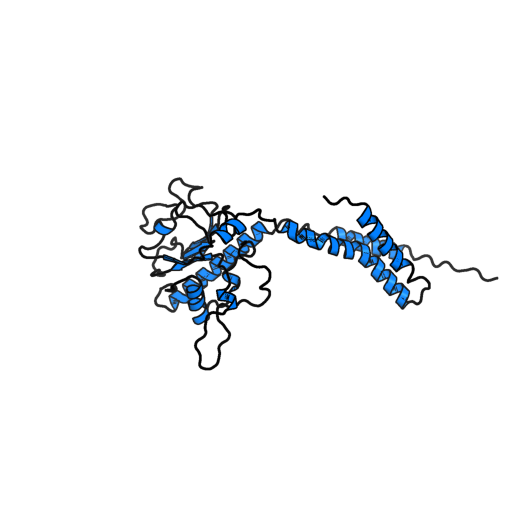-1.044 2.820 16.218 1.00 91.38 186 LEU A CA 1
ATOM 1429 C C . LEU A 1 186 ? -1.570 2.800 17.656 1.00 91.38 186 LEU A C 1
ATOM 1431 O O . LEU A 1 186 ? -2.780 2.773 17.830 1.00 91.38 186 LEU A O 1
ATOM 1435 N N . GLY A 1 187 ? -0.697 2.797 18.666 1.00 84.06 187 GLY A N 1
ATOM 1436 C CA . GLY A 1 187 ? -1.061 2.869 20.087 1.00 84.06 187 GLY A CA 1
ATOM 1437 C C . GLY A 1 187 ? -0.521 4.117 20.792 1.00 84.06 187 GLY A C 1
ATOM 1438 O O . GLY A 1 187 ? -0.578 4.201 22.015 1.00 84.06 187 GLY A O 1
ATOM 1439 N N . SER A 1 188 ? 0.061 5.068 20.051 1.00 69.62 188 SER A N 1
ATOM 1440 C CA . SER A 1 188 ? 0.850 6.157 20.639 1.00 69.62 188 SER A CA 1
ATOM 1441 C C . SER A 1 188 ? -0.017 7.251 21.229 1.00 69.62 188 SER A C 1
ATOM 1443 O O . SER A 1 188 ? 0.359 7.860 22.228 1.00 69.62 188 SER A O 1
ATOM 1445 N N . THR A 1 189 ? -1.163 7.498 20.602 1.00 67.31 189 THR A N 1
ATOM 1446 C CA . THR A 1 189 ? -2.059 8.594 20.970 1.00 67.31 189 THR A CA 1
ATOM 1447 C C . THR A 1 189 ? -3.167 8.129 21.914 1.00 67.31 189 THR A C 1
ATOM 1449 O O . THR A 1 189 ? -3.632 8.897 22.753 1.00 67.31 189 THR A O 1
ATOM 1452 N N . THR A 1 190 ? -3.585 6.866 21.818 1.00 70.38 190 THR A N 1
ATOM 1453 C CA . THR A 1 190 ? -4.683 6.300 22.608 1.00 70.38 190 THR A CA 1
ATOM 1454 C C . THR A 1 190 ? -4.357 4.863 23.013 1.00 70.38 190 THR A C 1
ATOM 1456 O O . THR A 1 190 ? -3.894 4.062 22.204 1.00 70.38 190 THR A O 1
ATOM 1459 N N . ALA A 1 191 ? -4.661 4.499 24.263 1.00 73.44 191 ALA A N 1
ATOM 1460 C CA . ALA A 1 191 ? -4.467 3.127 24.743 1.00 73.44 191 ALA A CA 1
ATOM 1461 C C . ALA A 1 191 ? -5.334 2.101 23.983 1.00 73.44 191 ALA A C 1
ATOM 1463 O O . ALA A 1 191 ? -4.968 0.935 23.889 1.00 73.44 191 ALA A O 1
ATOM 1464 N N . ALA A 1 192 ? -6.469 2.544 23.429 1.00 76.00 192 ALA A N 1
ATOM 1465 C CA . ALA A 1 192 ? -7.360 1.733 22.600 1.00 76.00 192 ALA A CA 1
ATOM 1466 C C . ALA A 1 192 ? -6.910 1.634 21.128 1.00 76.00 192 ALA A C 1
ATOM 1468 O O . ALA A 1 192 ? -7.396 0.780 20.398 1.00 76.00 192 ALA A O 1
ATOM 1469 N N 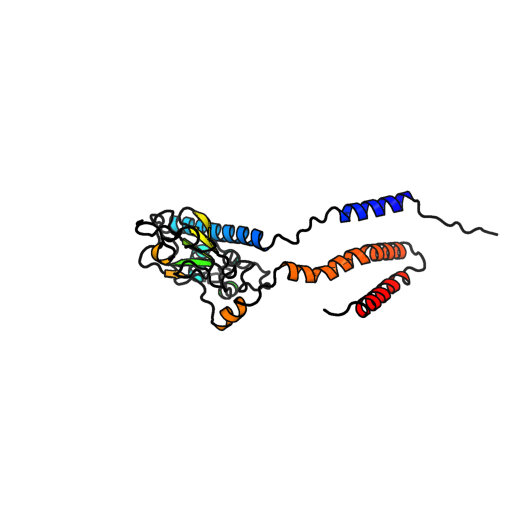. GLY A 1 193 ? -5.984 2.487 20.688 1.00 88.31 193 GLY A N 1
ATOM 1470 C CA . GLY A 1 193 ? -5.441 2.518 19.335 1.00 88.31 193 GLY A CA 1
ATOM 1471 C C . GLY A 1 193 ? -6.064 3.566 18.405 1.00 88.31 193 GLY A C 1
ATOM 1472 O O . GLY A 1 193 ? -7.076 4.194 18.729 1.00 88.31 193 GLY A O 1
ATOM 1473 N N . GLU A 1 194 ? -5.417 3.800 17.263 1.00 91.94 194 GLU A N 1
ATOM 1474 C CA . GLU A 1 194 ? -5.691 4.934 16.362 1.00 91.94 194 GLU A CA 1
ATOM 1475 C C . GLU A 1 194 ? -6.540 4.577 15.128 1.00 91.94 194 GLU A C 1
ATOM 1477 O O . GLU A 1 194 ? -7.018 5.474 14.431 1.00 91.94 194 GLU A O 1
ATOM 1482 N N . LEU A 1 195 ? -6.760 3.289 14.847 1.00 94.38 195 LEU A N 1
ATOM 1483 C CA . LEU A 1 195 ? -7.627 2.847 13.751 1.00 94.38 195 LEU A CA 1
ATOM 1484 C C . LEU A 1 195 ? -9.046 2.613 14.247 1.00 94.38 195 LEU A C 1
ATOM 1486 O O . LEU A 1 195 ? -9.238 2.151 15.363 1.00 94.38 195 LEU A O 1
ATOM 1490 N N . VAL A 1 196 ? -10.048 2.861 13.410 1.00 94.88 196 VAL A N 1
ATOM 1491 C CA . VAL A 1 196 ? -11.433 2.474 13.713 1.00 94.88 196 VAL A CA 1
ATOM 1492 C C . VAL A 1 196 ? -11.605 0.993 13.387 1.00 94.88 196 VAL A C 1
ATOM 1494 O O . VAL A 1 196 ? -11.231 0.556 12.299 1.00 94.88 196 VAL A O 1
ATOM 1497 N N . ARG A 1 197 ? -12.171 0.220 14.318 1.00 94.81 197 ARG A N 1
ATOM 1498 C CA . ARG A 1 197 ? -12.504 -1.189 14.070 1.00 94.81 197 ARG A CA 1
ATOM 1499 C C . ARG A 1 197 ? -13.524 -1.300 12.939 1.00 94.81 197 ARG A C 1
ATOM 1501 O O . ARG A 1 197 ? -14.417 -0.462 12.826 1.00 94.81 197 ARG A O 1
ATOM 1508 N N . TYR A 1 198 ? -13.452 -2.361 12.141 1.00 93.44 198 TYR A N 1
ATOM 1509 C CA . TYR A 1 198 ? -14.373 -2.544 11.016 1.00 93.44 198 TYR A CA 1
ATOM 1510 C C . TYR A 1 198 ? -15.839 -2.688 11.456 1.00 93.44 198 TYR A C 1
ATOM 1512 O O . TYR A 1 198 ? -16.749 -2.236 10.766 1.00 93.44 198 TYR A O 1
ATOM 1520 N N . ASP A 1 199 ? -16.073 -3.270 12.635 1.00 91.06 199 ASP A N 1
ATOM 1521 C CA . ASP A 1 199 ? -17.401 -3.374 13.252 1.00 91.06 199 ASP A CA 1
ATOM 1522 C C . ASP A 1 199 ? -17.941 -2.034 13.795 1.00 91.06 199 ASP A C 1
ATOM 1524 O O . ASP A 1 199 ? -19.066 -1.981 14.294 1.00 91.06 199 ASP A O 1
ATOM 1528 N N . GLY A 1 200 ? -17.146 -0.962 13.722 1.00 89.25 200 GLY A N 1
ATOM 1529 C CA . GLY A 1 200 ? -17.465 0.368 14.234 1.00 89.25 200 GLY A CA 1
ATOM 1530 C C . GLY A 1 200 ? -17.415 0.491 15.760 1.00 89.25 200 GLY A C 1
ATOM 1531 O O . GLY A 1 200 ? -17.716 1.560 16.291 1.00 89.25 200 GLY A O 1
ATOM 1532 N N . LYS A 1 201 ? -17.037 -0.564 16.496 1.00 90.19 201 LYS A N 1
ATOM 1533 C CA . LYS A 1 201 ? -17.097 -0.604 17.967 1.00 90.19 201 LYS A CA 1
ATOM 1534 C C . LYS A 1 201 ? -15.818 -0.072 18.609 1.00 90.19 201 LYS A C 1
ATOM 1536 O O . LYS A 1 201 ? -15.132 -0.772 19.349 1.00 90.19 201 LYS A O 1
ATOM 1541 N N . GLY A 1 202 ? -15.522 1.195 18.344 1.00 91.75 202 GLY A N 1
ATOM 1542 C CA . GLY A 1 202 ? -14.364 1.889 18.900 1.00 91.75 202 GLY A CA 1
ATOM 1543 C C . GLY A 1 202 ? -13.109 1.736 18.048 1.00 91.75 202 GLY A C 1
ATOM 1544 O O . GLY A 1 202 ? -13.180 1.506 16.837 1.00 91.75 202 GLY A O 1
ATOM 1545 N N . THR A 1 203 ? -11.955 1.920 18.685 1.00 94.69 203 THR A N 1
ATOM 1546 C CA . THR A 1 203 ? -10.660 1.933 18.006 1.00 94.69 203 THR A CA 1
ATOM 1547 C C . THR A 1 203 ? -9.806 0.704 18.320 1.00 94.69 203 THR A C 1
ATOM 1549 O O . THR A 1 203 ? -10.144 -0.098 19.191 1.00 94.69 203 THR A O 1
ATOM 1552 N N . THR A 1 204 ? -8.752 0.502 17.530 1.00 94.62 204 THR A N 1
ATOM 1553 C CA . THR A 1 204 ? -7.803 -0.611 17.625 1.00 94.62 204 THR A CA 1
ATOM 1554 C C . THR A 1 204 ? -6.421 -0.183 17.127 1.00 94.62 204 THR A C 1
ATOM 1556 O O . THR A 1 204 ? -6.287 0.712 16.288 1.00 94.62 204 THR A O 1
ATOM 1559 N N . ASN A 1 205 ? -5.374 -0.822 17.642 1.00 94.69 205 ASN A N 1
ATOM 1560 C CA . ASN A 1 205 ? -4.012 -0.752 17.111 1.00 94.69 205 ASN A CA 1
ATOM 1561 C C . ASN A 1 205 ? -3.699 -1.915 16.151 1.00 94.69 205 ASN A C 1
ATOM 1563 O O . ASN A 1 205 ? -2.677 -1.883 15.466 1.00 94.69 205 ASN A O 1
ATOM 1567 N N . ASN A 1 206 ? -4.570 -2.922 16.076 1.00 93.88 206 ASN A N 1
ATOM 1568 C CA . ASN A 1 206 ? -4.397 -4.089 15.228 1.00 93.88 206 ASN A CA 1
ATOM 1569 C C . ASN A 1 206 ? -5.039 -3.851 13.858 1.00 93.88 206 ASN A C 1
ATOM 1571 O O . ASN A 1 206 ? -6.263 -3.776 13.729 1.00 93.88 206 ASN A O 1
ATOM 1575 N N . ILE A 1 207 ? -4.209 -3.789 12.814 1.00 94.69 207 ILE A N 1
ATOM 1576 C CA . ILE A 1 207 ? -4.672 -3.558 11.440 1.00 94.69 207 ILE A CA 1
ATOM 1577 C C . ILE A 1 207 ? -5.733 -4.573 11.001 1.00 94.69 207 ILE A C 1
ATOM 1579 O O . ILE A 1 207 ? -6.675 -4.197 10.316 1.00 94.69 207 ILE A O 1
ATOM 1583 N N . LEU A 1 208 ? -5.642 -5.830 11.446 1.00 93.62 208 LEU A N 1
ATOM 1584 C CA . LEU A 1 208 ? -6.577 -6.891 11.058 1.00 93.62 208 LEU A CA 1
ATOM 1585 C C . LEU A 1 208 ? -8.000 -6.650 11.576 1.00 93.62 208 LEU A C 1
ATOM 1587 O O . LEU A 1 208 ? -8.960 -7.103 10.963 1.00 93.62 208 LEU A O 1
ATOM 1591 N N . GLU A 1 209 ? -8.147 -5.923 12.681 1.00 94.44 209 GLU A N 1
ATOM 1592 C CA . GLU A 1 209 ? -9.448 -5.600 13.275 1.00 94.44 209 GLU A CA 1
ATOM 1593 C C . GLU A 1 209 ? -10.105 -4.379 12.615 1.00 94.44 209 GLU A C 1
ATOM 1595 O O . GLU A 1 209 ? -11.311 -4.171 12.754 1.00 94.44 209 GLU A O 1
ATOM 1600 N N . ALA A 1 210 ? -9.324 -3.579 11.883 1.00 95.06 210 ALA A N 1
ATOM 1601 C CA . ALA A 1 210 ? -9.799 -2.454 11.079 1.00 95.06 210 ALA A CA 1
ATOM 1602 C C . ALA A 1 210 ? -10.222 -2.871 9.656 1.00 95.06 210 ALA A C 1
ATOM 1604 O O . ALA A 1 210 ? -10.732 -2.046 8.895 1.00 95.06 210 ALA A O 1
ATOM 1605 N N . LEU A 1 211 ? -10.013 -4.138 9.284 1.00 94.69 211 LEU A N 1
ATOM 1606 C CA . LEU A 1 211 ? -10.344 -4.677 7.968 1.00 94.69 211 LEU A CA 1
ATOM 1607 C C . LEU A 1 211 ? -11.626 -5.526 7.995 1.00 94.69 211 LEU A C 1
ATOM 1609 O O . LEU A 1 211 ? -11.952 -6.127 9.022 1.00 94.69 211 LEU A O 1
ATOM 1613 N N . PRO A 1 212 ? -12.340 -5.642 6.857 1.00 92.94 212 PRO A N 1
ATOM 1614 C CA . PRO A 1 212 ? -13.448 -6.580 6.741 1.00 92.94 212 PRO A CA 1
ATOM 1615 C C . PRO A 1 212 ? -13.016 -8.027 7.039 1.00 92.94 212 PRO A C 1
ATOM 1617 O O . PRO A 1 212 ? -11.930 -8.442 6.609 1.00 92.94 212 PRO A O 1
ATOM 1620 N N . PRO A 1 213 ? -13.864 -8.837 7.699 1.00 90.12 213 PRO A N 1
ATOM 1621 C CA . PRO A 1 213 ? -13.585 -10.253 7.919 1.00 90.12 213 PRO A CA 1
ATOM 1622 C C . PRO A 1 213 ? -13.295 -11.009 6.614 1.00 90.12 213 PRO A C 1
ATOM 1624 O O . PRO A 1 213 ? -13.970 -10.820 5.603 1.00 90.12 213 PRO A O 1
ATOM 1627 N N . GLY A 1 214 ? -12.298 -11.897 6.642 1.00 86.50 214 GLY A N 1
ATOM 1628 C CA . GLY A 1 214 ? -11.896 -12.704 5.480 1.00 86.50 214 GLY A CA 1
ATOM 1629 C C . GLY A 1 214 ? -10.979 -11.988 4.482 1.00 86.50 214 GLY A C 1
ATOM 1630 O O . GLY A 1 214 ? -10.629 -12.570 3.452 1.00 86.50 214 GLY A O 1
ATOM 1631 N N . THR A 1 215 ? -10.564 -10.754 4.772 1.00 92.19 215 THR A N 1
ATOM 1632 C CA . THR A 1 215 ? -9.471 -10.100 4.046 1.00 92.19 215 THR A CA 1
ATOM 1633 C C . THR A 1 215 ? -8.115 -10.692 4.427 1.00 92.19 215 THR A C 1
ATOM 1635 O O . THR A 1 215 ? -7.939 -11.309 5.479 1.00 92.19 215 THR A O 1
ATOM 1638 N N . ARG A 1 216 ? -7.143 -10.533 3.531 1.00 94.06 216 ARG A N 1
ATOM 1639 C CA . ARG A 1 216 ? -5.750 -10.946 3.710 1.00 94.06 216 ARG A CA 1
ATOM 1640 C C . ARG A 1 216 ? -4.840 -9.753 3.458 1.00 94.06 216 ARG A C 1
ATOM 1642 O O . ARG A 1 216 ? -5.219 -8.811 2.768 1.00 94.06 216 ARG A O 1
ATOM 1649 N N . ILE A 1 217 ? -3.623 -9.814 3.977 1.00 95.44 217 ILE A N 1
ATOM 1650 C CA . ILE A 1 217 ? -2.603 -8.800 3.712 1.00 95.44 217 ILE A CA 1
ATOM 1651 C C . ILE A 1 217 ? -1.739 -9.274 2.545 1.00 95.44 217 ILE A C 1
ATOM 1653 O O . ILE A 1 217 ? -1.147 -10.350 2.595 1.00 95.44 217 ILE A O 1
ATOM 1657 N N . GLY A 1 218 ? -1.682 -8.466 1.491 1.00 95.94 218 GLY A N 1
ATOM 1658 C CA . GLY A 1 218 ? -0.747 -8.617 0.388 1.00 95.94 218 GLY A CA 1
ATOM 1659 C C . GLY A 1 218 ? 0.479 -7.767 0.651 1.00 95.94 218 GLY A C 1
ATOM 1660 O O . GLY A 1 218 ? 0.487 -6.583 0.328 1.00 95.94 218 GLY A O 1
ATOM 1661 N N . GLU A 1 219 ? 1.515 -8.360 1.231 1.00 95.69 219 GLU A N 1
ATOM 1662 C CA . GLU A 1 219 ? 2.786 -7.682 1.460 1.00 95.69 219 GLU A CA 1
ATOM 1663 C C . GLU A 1 219 ? 3.973 -8.559 1.074 1.00 95.69 219 GLU A C 1
ATOM 1665 O O . GLU A 1 219 ? 3.894 -9.788 1.064 1.00 95.69 219 GLU A O 1
ATOM 1670 N N . TYR A 1 220 ? 5.098 -7.914 0.775 1.00 95.88 220 TYR A N 1
ATOM 1671 C CA . TYR A 1 220 ? 6.374 -8.609 0.696 1.00 95.88 220 TYR A CA 1
ATOM 1672 C C . TYR A 1 220 ? 6.823 -9.001 2.105 1.00 95.88 220 TYR A C 1
ATOM 1674 O O . TYR A 1 220 ? 7.004 -8.129 2.954 1.00 95.88 220 TYR A O 1
ATOM 1682 N N . ILE A 1 221 ? 7.045 -10.291 2.349 1.00 94.31 221 ILE A N 1
ATOM 1683 C CA . ILE A 1 221 ? 7.564 -10.783 3.629 1.00 94.31 221 ILE A CA 1
ATOM 1684 C C . ILE A 1 221 ? 9.068 -11.016 3.472 1.00 94.31 221 ILE A C 1
ATOM 1686 O O . ILE A 1 221 ? 9.457 -11.927 2.741 1.00 94.31 221 ILE A O 1
ATOM 1690 N N . PRO A 1 222 ? 9.929 -10.236 4.148 1.00 93.31 222 PRO A N 1
ATOM 1691 C CA . PRO A 1 222 ? 11.366 -10.402 3.992 1.00 93.31 222 PRO A CA 1
ATOM 1692 C C . PRO A 1 222 ? 11.856 -11.693 4.637 1.00 93.31 222 PRO A C 1
ATOM 1694 O O . PRO A 1 222 ? 11.381 -12.097 5.707 1.00 93.31 222 PRO A O 1
ATOM 1697 N N . THR A 1 223 ? 12.853 -12.297 4.006 1.00 94.19 223 THR A N 1
ATOM 1698 C CA . THR A 1 223 ? 13.581 -13.455 4.536 1.00 94.19 223 THR A CA 1
ATOM 1699 C C . THR A 1 223 ? 14.342 -13.091 5.822 1.00 94.19 223 THR A C 1
ATOM 1701 O O . THR A 1 223 ? 14.598 -11.908 6.079 1.00 94.19 223 THR A O 1
ATOM 1704 N N . PRO A 1 224 ? 14.702 -14.065 6.678 1.00 93.25 224 PRO A N 1
ATOM 1705 C CA . PRO A 1 224 ? 15.508 -13.805 7.874 1.00 93.25 224 PRO A CA 1
ATOM 1706 C C . PRO A 1 224 ? 16.818 -13.054 7.580 1.00 93.25 224 PRO A C 1
ATOM 1708 O O . PRO A 1 224 ? 17.181 -12.133 8.315 1.00 93.25 224 PRO A O 1
ATOM 1711 N N . GLU A 1 225 ? 17.483 -13.385 6.475 1.00 90.06 225 GLU A N 1
ATOM 1712 C CA . GLU A 1 225 ? 18.736 -12.779 6.017 1.00 90.06 225 GLU A CA 1
ATOM 1713 C C . GLU A 1 225 ? 18.530 -11.317 5.596 1.00 90.06 225 GLU A C 1
ATOM 1715 O O . GLU A 1 225 ? 19.308 -10.425 5.953 1.00 90.06 225 GLU A O 1
ATOM 1720 N N . GLU A 1 226 ? 17.438 -11.037 4.884 1.00 90.88 226 GLU A N 1
ATOM 1721 C CA . GLU A 1 226 ? 17.056 -9.672 4.521 1.00 90.88 226 GLU A CA 1
ATOM 1722 C C . GLU A 1 226 ? 16.703 -8.845 5.749 1.00 90.88 226 GLU A C 1
ATOM 1724 O O . GLU A 1 226 ? 17.151 -7.707 5.863 1.00 90.88 226 GLU A O 1
ATOM 1729 N N . LYS A 1 227 ? 15.954 -9.414 6.702 1.00 90.31 227 LYS A N 1
ATOM 1730 C CA . LYS A 1 227 ? 15.640 -8.737 7.968 1.00 90.31 227 LYS A CA 1
ATOM 1731 C C . LYS A 1 227 ? 16.919 -8.357 8.701 1.00 90.31 227 LYS A C 1
ATOM 1733 O O . LYS A 1 227 ? 17.036 -7.215 9.133 1.00 90.31 227 LYS A O 1
ATOM 1738 N N . ALA A 1 228 ? 17.878 -9.276 8.817 1.00 86.50 228 ALA A N 1
ATOM 1739 C CA . ALA A 1 228 ? 19.164 -8.995 9.449 1.00 86.50 228 ALA A CA 1
ATOM 1740 C C . ALA A 1 228 ? 19.904 -7.848 8.739 1.00 86.50 228 ALA A C 1
ATOM 1742 O O . ALA A 1 228 ? 20.379 -6.922 9.395 1.00 86.50 228 ALA A O 1
ATOM 1743 N N . THR A 1 229 ? 19.913 -7.861 7.405 1.00 86.56 229 THR A N 1
ATOM 1744 C CA . THR A 1 229 ? 20.562 -6.832 6.579 1.00 86.56 229 THR A CA 1
ATOM 1745 C C . THR A 1 229 ? 19.890 -5.462 6.725 1.00 86.56 229 THR A C 1
ATOM 1747 O O . THR A 1 229 ? 20.554 -4.446 6.920 1.00 86.56 229 THR A O 1
ATOM 1750 N N . TRP A 1 230 ? 18.560 -5.411 6.661 1.00 86.12 230 TRP A N 1
ATOM 1751 C CA . TRP A 1 230 ? 17.777 -4.168 6.666 1.00 86.12 230 TRP A CA 1
ATOM 1752 C C . TRP A 1 230 ? 17.602 -3.553 8.053 1.00 86.12 230 TRP A C 1
ATOM 1754 O O . TRP A 1 230 ? 17.275 -2.371 8.168 1.00 86.12 230 TRP A O 1
ATOM 1764 N N . ASN A 1 231 ? 17.831 -4.342 9.103 1.00 83.56 231 ASN A N 1
ATOM 1765 C CA . ASN A 1 231 ? 17.902 -3.866 10.481 1.00 83.56 231 ASN A CA 1
ATOM 1766 C C . ASN A 1 231 ? 19.236 -3.162 10.801 1.00 83.56 231 ASN A C 1
ATOM 1768 O O . ASN A 1 231 ? 19.365 -2.603 11.891 1.00 83.56 231 ASN A O 1
ATOM 1772 N N . GLY A 1 232 ? 20.221 -3.211 9.895 1.00 68.12 232 GLY A N 1
ATOM 1773 C CA . GLY A 1 232 ? 21.538 -2.605 10.081 1.00 68.12 232 GLY A CA 1
ATOM 1774 C C . GLY A 1 232 ? 21.524 -1.067 10.146 1.00 68.12 232 GLY A C 1
ATOM 1775 O O . GLY A 1 232 ? 20.492 -0.433 9.900 1.00 68.12 232 GLY A O 1
ATOM 1776 N N . PRO A 1 233 ? 22.671 -0.440 10.476 1.00 59.31 233 PRO A N 1
ATOM 1777 C CA . PRO A 1 233 ? 22.797 1.011 10.564 1.00 59.31 233 PRO A CA 1
ATOM 1778 C C . PRO A 1 233 ? 22.369 1.676 9.256 1.00 59.31 233 PRO A C 1
ATOM 1780 O O . PRO A 1 233 ? 22.952 1.451 8.193 1.00 59.31 233 PRO A O 1
ATOM 1783 N N . ARG A 1 234 ? 21.334 2.511 9.330 1.00 64.12 234 ARG A N 1
ATOM 1784 C CA . ARG A 1 234 ? 20.844 3.258 8.175 1.00 64.12 234 ARG A CA 1
ATOM 1785 C C . ARG A 1 234 ? 21.788 4.415 7.929 1.00 64.12 234 ARG A C 1
ATOM 1787 O O . ARG A 1 234 ? 21.715 5.421 8.627 1.00 64.12 234 ARG A O 1
ATOM 1794 N N . ILE A 1 235 ? 22.667 4.263 6.944 1.00 53.03 235 ILE A N 1
ATOM 1795 C CA . ILE A 1 235 ? 23.523 5.348 6.469 1.00 53.03 235 ILE A CA 1
ATOM 1796 C C . ILE A 1 235 ? 22.598 6.496 6.035 1.00 53.03 235 ILE A C 1
ATOM 1798 O O . ILE A 1 235 ? 21.857 6.345 5.054 1.00 53.03 235 ILE A O 1
ATOM 1802 N N . PRO A 1 236 ? 22.573 7.638 6.746 1.00 51.44 236 PRO A N 1
ATOM 1803 C CA . PRO A 1 236 ? 21.749 8.755 6.328 1.00 51.44 236 PRO A CA 1
ATOM 1804 C C . PRO A 1 236 ? 22.231 9.208 4.947 1.00 51.44 236 PRO A C 1
ATOM 1806 O O . PRO A 1 236 ? 23.427 9.309 4.693 1.00 51.44 236 PRO A O 1
ATOM 1809 N N . LEU A 1 237 ? 21.310 9.500 4.025 1.00 49.22 237 LEU A N 1
ATOM 1810 C CA . LEU A 1 237 ? 21.653 9.891 2.646 1.00 49.22 237 LEU A CA 1
ATOM 1811 C C . LEU A 1 237 ? 22.613 11.097 2.549 1.00 49.22 237 LEU A C 1
ATOM 1813 O O . LEU A 1 237 ? 23.251 11.277 1.513 1.00 49.22 237 LEU A O 1
ATOM 1817 N N . SER A 1 238 ? 22.758 11.890 3.617 1.00 50.12 238 SER A N 1
ATOM 1818 C CA . SER A 1 238 ? 23.793 12.925 3.756 1.00 50.12 238 SER A CA 1
ATOM 1819 C C . SER A 1 238 ? 25.219 12.370 3.637 1.00 50.12 238 SER A C 1
ATOM 1821 O O . SER A 1 238 ? 26.108 13.047 3.132 1.00 50.12 238 SER A O 1
ATOM 1823 N N . GLU A 1 239 ? 25.442 11.122 4.029 1.00 44.84 239 GLU A N 1
ATOM 1824 C CA . GLU A 1 239 ? 26.721 10.427 3.902 1.00 44.84 239 GLU A CA 1
ATOM 1825 C C . GLU A 1 239 ? 26.966 9.929 2.467 1.00 44.84 239 GLU A C 1
ATOM 1827 O O . GLU A 1 239 ? 28.095 9.931 1.988 1.00 44.84 239 GLU A O 1
ATOM 1832 N N . ARG A 1 240 ? 25.896 9.652 1.709 1.00 44.69 240 ARG A N 1
ATOM 1833 C CA . ARG A 1 240 ? 25.966 9.388 0.259 1.00 44.69 240 ARG A CA 1
ATOM 1834 C C . ARG A 1 240 ? 26.266 10.660 -0.546 1.00 44.69 240 ARG A C 1
ATOM 1836 O O . ARG A 1 240 ? 26.935 10.587 -1.573 1.00 44.69 240 ARG A O 1
ATOM 1843 N N . ALA A 1 241 ? 25.810 11.824 -0.072 1.00 48.03 241 ALA A N 1
ATOM 1844 C CA . ALA A 1 241 ? 26.169 13.132 -0.628 1.00 48.03 241 ALA A CA 1
ATOM 1845 C C . ALA A 1 241 ? 27.632 13.514 -0.328 1.00 48.03 241 ALA A C 1
ATOM 1847 O O . ALA A 1 241 ? 28.272 14.167 -1.154 1.00 48.03 241 ALA A O 1
ATOM 1848 N N . ARG A 1 242 ? 28.197 13.028 0.792 1.00 45.59 242 ARG A N 1
ATOM 1849 C CA . ARG A 1 242 ? 29.620 13.194 1.135 1.00 45.59 242 ARG A CA 1
ATOM 1850 C C . ARG A 1 242 ? 30.570 12.619 0.071 1.00 45.59 242 ARG A C 1
ATOM 1852 O O . ARG A 1 242 ? 31.651 13.169 -0.124 1.00 45.59 242 ARG A O 1
ATOM 1859 N N . ASN A 1 243 ? 30.142 11.615 -0.697 1.00 48.50 243 ASN A N 1
ATOM 1860 C CA . ASN A 1 243 ? 30.936 11.055 -1.800 1.00 48.50 243 ASN A CA 1
ATOM 1861 C C . ASN A 1 243 ? 31.035 11.968 -3.038 1.00 48.50 243 ASN A C 1
ATOM 1863 O O . ASN A 1 243 ? 31.883 11.729 -3.893 1.00 48.50 243 ASN A O 1
ATOM 1867 N N . TYR A 1 244 ? 30.231 13.036 -3.133 1.00 50.34 244 TYR A N 1
ATOM 1868 C CA . TYR A 1 244 ? 30.347 14.049 -4.195 1.00 50.34 244 TYR A CA 1
ATOM 1869 C C . TYR A 1 244 ? 31.063 15.326 -3.741 1.00 50.34 244 TYR A C 1
ATOM 1871 O O . TYR A 1 244 ? 31.455 16.128 -4.588 1.00 50.34 244 TYR A O 1
ATOM 1879 N N . THR A 1 245 ? 31.305 15.497 -2.435 1.00 51.97 245 THR A N 1
ATOM 1880 C CA . THR A 1 245 ? 32.157 16.573 -1.901 1.00 51.97 245 THR A CA 1
ATOM 1881 C C . THR A 1 245 ? 33.518 16.660 -2.594 1.00 51.97 245 THR A C 1
ATOM 1883 O O . THR A 1 245 ? 33.858 17.776 -2.970 1.00 51.97 245 THR A O 1
ATOM 1886 N N . PRO A 1 246 ? 34.271 15.561 -2.853 1.00 55.94 246 PRO A N 1
ATOM 1887 C CA . PRO A 1 246 ? 35.560 15.674 -3.536 1.00 55.94 246 PRO A CA 1
ATOM 1888 C C . PRO A 1 246 ? 35.423 16.187 -4.972 1.00 55.94 246 PRO A C 1
ATOM 1890 O O . PRO A 1 246 ? 36.320 16.855 -5.461 1.00 55.94 246 PRO A O 1
ATOM 1893 N N . LEU A 1 247 ? 34.301 15.916 -5.645 1.00 53.03 247 LEU A N 1
ATOM 1894 C CA . LEU A 1 247 ? 34.060 16.321 -7.032 1.00 53.03 247 LEU A CA 1
ATOM 1895 C C . LEU A 1 247 ? 33.622 17.791 -7.111 1.00 53.03 247 LEU A C 1
ATOM 1897 O O . LEU A 1 247 ? 34.073 18.527 -7.984 1.00 53.03 247 LEU A O 1
ATOM 1901 N N . ILE A 1 248 ? 32.804 18.240 -6.154 1.00 55.88 248 ILE A N 1
ATOM 1902 C CA . ILE A 1 248 ? 32.403 19.646 -6.004 1.00 55.88 248 ILE A CA 1
ATOM 1903 C C . ILE A 1 248 ? 33.600 20.503 -5.580 1.00 55.88 248 ILE A C 1
ATOM 1905 O O . ILE A 1 248 ? 33.806 21.574 -6.148 1.00 55.88 248 ILE A O 1
ATOM 1909 N N . THR A 1 249 ? 34.431 20.034 -4.640 1.00 62.12 249 THR A N 1
ATOM 1910 C CA . THR A 1 249 ? 35.677 20.729 -4.292 1.00 62.12 249 THR A CA 1
ATOM 1911 C C . THR A 1 249 ? 36.651 20.721 -5.460 1.00 62.12 249 THR A C 1
ATOM 1913 O O . THR A 1 249 ? 37.254 21.760 -5.705 1.00 62.12 249 THR A O 1
ATOM 1916 N N . LEU A 1 250 ? 36.753 19.634 -6.241 1.00 61.06 250 LEU A N 1
ATOM 1917 C CA . LEU A 1 250 ? 37.558 19.627 -7.466 1.00 61.06 250 LEU A CA 1
ATOM 1918 C C . LEU A 1 250 ? 37.071 20.703 -8.445 1.00 61.06 250 LEU A C 1
ATOM 1920 O O . LEU A 1 250 ? 37.860 21.506 -8.917 1.00 61.06 250 LEU A O 1
ATOM 1924 N N . ILE A 1 251 ? 35.771 20.778 -8.725 1.00 61.16 251 ILE A N 1
ATOM 1925 C CA . ILE A 1 251 ? 35.228 21.757 -9.678 1.00 61.16 251 ILE A CA 1
ATOM 1926 C C . ILE A 1 251 ? 35.436 23.194 -9.179 1.00 61.16 251 ILE A C 1
ATOM 1928 O O . ILE A 1 251 ? 35.823 24.058 -9.965 1.00 61.16 251 ILE A O 1
ATOM 1932 N N . LEU A 1 252 ? 35.238 23.456 -7.885 1.00 63.62 252 LEU A N 1
ATOM 1933 C CA . LEU A 1 252 ? 35.402 24.794 -7.310 1.00 63.62 252 LEU A CA 1
ATOM 1934 C C . LEU A 1 252 ? 36.873 25.226 -7.203 1.00 63.62 252 LEU A C 1
ATOM 1936 O O . LEU A 1 252 ? 37.179 26.382 -7.490 1.00 63.62 252 LEU A O 1
ATOM 1940 N N . LEU A 1 253 ? 37.791 24.321 -6.841 1.00 65.12 253 LEU A N 1
ATOM 1941 C CA . LEU A 1 253 ? 39.227 24.627 -6.792 1.00 65.12 253 LEU A CA 1
ATOM 1942 C C . LEU A 1 253 ? 39.858 24.691 -8.184 1.00 65.12 253 LEU A C 1
ATOM 1944 O O . LEU A 1 253 ? 40.724 25.529 -8.414 1.00 65.12 253 LEU A O 1
ATOM 1948 N N . TRP A 1 254 ? 39.453 23.818 -9.107 1.00 63.09 254 TRP A N 1
ATOM 1949 C CA . TRP A 1 254 ? 40.158 23.612 -10.377 1.00 63.09 254 TRP A CA 1
ATOM 1950 C C . TRP A 1 254 ? 39.496 24.291 -11.569 1.00 63.09 254 TRP A C 1
ATOM 1952 O O . TRP A 1 254 ? 40.189 24.640 -12.526 1.00 63.09 254 TRP A O 1
ATOM 1962 N N . GLY A 1 255 ? 38.182 24.524 -11.518 1.00 66.94 255 GLY A N 1
ATOM 1963 C CA . GLY A 1 255 ? 37.423 25.198 -12.574 1.00 66.94 255 GLY A CA 1
ATOM 1964 C C . GLY A 1 255 ? 38.054 26.522 -13.028 1.00 66.94 255 GLY A C 1
ATOM 1965 O O . GLY A 1 255 ? 38.259 26.700 -14.231 1.00 66.94 255 GLY A O 1
ATOM 1966 N N . PRO A 1 256 ? 38.467 27.419 -12.110 1.00 69.56 256 PRO A N 1
ATOM 1967 C CA . PRO A 1 256 ? 39.117 28.675 -12.483 1.00 69.56 256 PRO A CA 1
ATOM 1968 C C . PRO A 1 256 ? 40.455 28.476 -13.216 1.00 69.56 256 PRO A C 1
ATOM 1970 O O . PRO A 1 256 ? 40.733 29.166 -14.197 1.00 69.56 256 PRO A O 1
ATOM 1973 N N . PHE A 1 257 ? 41.277 27.510 -12.793 1.00 66.69 257 PHE A N 1
ATOM 1974 C CA . PHE A 1 257 ? 42.583 27.239 -13.409 1.00 66.69 257 PHE A CA 1
ATOM 1975 C C . PHE A 1 257 ? 42.459 26.602 -14.791 1.00 66.69 257 PHE A C 1
ATOM 1977 O O . PHE A 1 257 ? 43.241 26.924 -15.689 1.00 66.69 257 PHE A O 1
ATOM 1984 N N . LEU A 1 258 ? 41.461 25.738 -14.980 1.00 65.25 258 LEU A N 1
ATOM 1985 C CA . LEU A 1 258 ? 41.190 25.089 -16.259 1.00 65.25 258 LEU A CA 1
ATOM 1986 C C . LEU A 1 258 ? 40.721 26.124 -17.295 1.00 65.25 258 LEU A C 1
ATOM 1988 O O . LEU A 1 258 ? 41.246 26.163 -18.407 1.00 65.25 258 LEU A O 1
ATOM 1992 N N . VAL A 1 259 ? 39.849 27.057 -16.892 1.00 67.81 259 VAL A N 1
ATOM 1993 C CA . VAL A 1 259 ? 39.415 28.191 -17.728 1.00 67.81 259 VAL A CA 1
ATOM 1994 C C . VAL A 1 259 ? 40.589 29.109 -18.093 1.00 67.81 259 VAL A C 1
ATOM 1996 O O . VAL A 1 259 ? 40.754 29.458 -19.263 1.00 67.81 259 VAL A O 1
ATOM 1999 N N . ILE A 1 260 ? 41.450 29.466 -17.132 1.00 67.81 260 ILE A N 1
ATOM 2000 C CA . ILE A 1 260 ? 42.628 30.317 -17.382 1.00 67.81 260 ILE A CA 1
ATOM 2001 C C . ILE A 1 260 ? 43.632 29.625 -18.317 1.00 67.81 260 ILE A C 1
ATOM 2003 O O . ILE A 1 260 ? 44.203 30.273 -19.197 1.00 67.81 260 ILE A O 1
ATOM 2007 N N . SER A 1 261 ? 43.838 28.318 -18.157 1.00 63.22 261 SER A N 1
ATOM 2008 C CA . SER A 1 261 ? 44.784 27.547 -18.972 1.00 63.22 261 SER A CA 1
ATOM 2009 C C . SER A 1 261 ? 44.301 27.414 -20.417 1.00 63.22 261 SER A C 1
ATOM 2011 O O . SER A 1 261 ? 45.062 27.699 -21.342 1.00 63.22 261 SER A O 1
ATOM 2013 N N . VAL A 1 262 ? 43.018 27.092 -20.626 1.00 67.38 262 VAL A N 1
ATOM 2014 C CA . VAL A 1 262 ? 42.394 27.053 -21.963 1.00 67.38 262 VAL A CA 1
ATOM 2015 C C . VAL A 1 262 ? 42.418 28.438 -22.623 1.00 67.38 262 VAL A C 1
ATOM 2017 O O . VAL A 1 262 ? 42.762 28.565 -23.800 1.00 67.38 262 VAL A O 1
ATOM 2020 N N . TYR A 1 263 ? 42.146 29.505 -21.867 1.00 67.62 263 TYR A N 1
ATOM 2021 C CA . TYR A 1 263 ? 42.228 30.878 -22.373 1.00 67.62 263 TYR A CA 1
ATOM 2022 C C . TYR A 1 263 ? 43.652 31.271 -22.810 1.00 67.62 263 TYR A C 1
ATOM 2024 O O . TYR A 1 263 ? 43.838 31.923 -23.836 1.00 67.62 263 TYR A O 1
ATOM 2032 N N . ARG A 1 264 ? 44.688 30.860 -22.068 1.00 64.31 264 ARG A N 1
ATOM 2033 C CA . ARG A 1 264 ? 46.086 31.152 -22.434 1.00 64.31 264 ARG A CA 1
ATOM 2034 C C . ARG A 1 264 ? 46.568 30.339 -23.634 1.00 64.31 264 ARG A C 1
ATOM 2036 O O . ARG A 1 264 ? 47.266 30.898 -24.479 1.00 64.31 264 ARG A O 1
ATOM 2043 N N . LEU A 1 265 ? 46.162 29.070 -23.729 1.00 64.88 265 LEU A N 1
ATOM 2044 C CA . LEU A 1 265 ? 46.451 28.199 -24.874 1.00 64.88 265 LEU A CA 1
ATOM 2045 C C . LEU A 1 265 ? 45.828 28.747 -26.163 1.00 64.88 265 LEU A C 1
ATOM 2047 O O . LEU A 1 265 ? 46.516 28.870 -27.172 1.00 64.88 265 LEU A O 1
ATOM 2051 N N . THR A 1 266 ? 44.565 29.179 -26.114 1.00 70.31 266 THR A N 1
ATOM 2052 C CA . THR A 1 266 ? 43.872 29.773 -27.277 1.00 70.31 266 THR A CA 1
ATOM 2053 C C . THR A 1 266 ? 44.433 31.135 -27.702 1.00 70.31 266 THR A C 1
ATOM 2055 O O . THR A 1 266 ? 44.224 31.557 -28.837 1.00 70.31 266 THR A O 1
ATOM 2058 N N . LYS A 1 267 ? 45.173 31.830 -26.827 1.00 71.31 267 LYS A N 1
ATOM 2059 C CA . LYS A 1 267 ? 45.815 33.126 -27.113 1.00 71.31 267 LYS A CA 1
ATOM 2060 C C . LYS A 1 267 ? 47.321 33.037 -27.392 1.00 71.31 267 LYS A C 1
ATOM 2062 O O . LYS A 1 267 ? 47.948 34.080 -27.561 1.00 71.31 267 LYS A O 1
ATOM 2067 N N . GLY A 1 268 ? 47.903 31.834 -27.443 1.00 65.12 268 GLY A N 1
ATOM 2068 C CA . GLY A 1 268 ? 49.317 31.630 -27.787 1.00 65.12 268 GLY A CA 1
ATOM 2069 C C . GLY A 1 268 ? 50.308 32.235 -26.785 1.00 65.12 268 GLY A C 1
ATOM 2070 O O . GLY A 1 268 ? 51.421 32.598 -27.161 1.00 65.12 268 GLY A O 1
ATOM 2071 N N . ILE A 1 269 ? 49.911 32.389 -25.517 1.00 68.06 269 ILE A N 1
ATOM 2072 C CA . ILE A 1 269 ? 50.765 32.992 -24.485 1.00 68.06 269 ILE A CA 1
ATOM 2073 C C . ILE A 1 269 ? 51.760 31.928 -23.978 1.00 68.06 269 ILE A C 1
ATOM 2075 O O . ILE A 1 269 ? 51.317 30.885 -23.482 1.00 68.06 269 ILE A O 1
ATOM 2079 N N . PRO A 1 270 ? 53.087 32.156 -24.061 1.00 56.53 270 PRO A N 1
ATOM 2080 C CA . PRO A 1 270 ? 54.080 31.178 -23.618 1.00 56.53 270 PRO A CA 1
ATOM 2081 C C . PRO A 1 270 ? 53.983 30.927 -22.101 1.00 56.53 270 PRO A C 1
ATOM 2083 O O . PRO A 1 270 ? 53.818 31.862 -21.318 1.00 56.53 270 PRO A O 1
ATOM 2086 N N . GLY A 1 271 ? 54.067 29.655 -21.687 1.00 57.72 271 GLY A N 1
ATOM 2087 C CA . GLY A 1 271 ? 53.983 29.228 -20.277 1.00 57.72 271 GLY A CA 1
ATOM 2088 C C . GLY A 1 271 ? 52.646 28.609 -19.832 1.00 57.72 271 GLY A C 1
ATOM 2089 O O . GLY A 1 271 ? 52.417 28.452 -18.638 1.00 57.72 271 GLY A O 1
ATOM 2090 N N . GLY A 1 272 ? 51.744 28.247 -20.752 1.00 55.19 272 GLY A N 1
ATOM 2091 C CA . GLY A 1 272 ? 50.459 27.614 -20.401 1.00 55.19 272 GLY A CA 1
ATOM 2092 C C . GLY A 1 272 ? 50.577 26.236 -19.725 1.00 55.19 272 GLY A C 1
ATOM 2093 O O . GLY A 1 272 ? 49.719 25.871 -18.929 1.00 55.19 272 GLY A O 1
ATOM 2094 N N . ILE A 1 273 ? 51.655 25.492 -19.995 1.00 54.88 273 ILE A N 1
ATOM 2095 C CA . ILE A 1 273 ? 51.841 24.110 -19.516 1.00 54.88 273 ILE A CA 1
ATOM 2096 C C . ILE A 1 273 ? 52.359 24.060 -18.067 1.00 54.88 273 ILE A C 1
ATOM 2098 O O . ILE A 1 273 ? 51.991 23.166 -17.312 1.00 54.88 273 ILE A O 1
ATOM 2102 N N . THR A 1 274 ? 53.151 25.041 -17.622 1.00 53.97 274 THR A N 1
ATOM 2103 C CA . THR A 1 274 ? 53.718 25.057 -16.258 1.00 53.97 274 THR A CA 1
ATOM 2104 C C . THR A 1 274 ? 52.669 25.300 -15.168 1.00 53.97 274 THR A C 1
ATOM 2106 O O . THR A 1 274 ? 52.846 24.846 -14.041 1.00 53.97 274 THR A O 1
ATOM 2109 N N . ILE A 1 275 ? 51.540 25.937 -15.499 1.00 55.88 275 ILE A N 1
ATOM 2110 C CA . ILE A 1 275 ? 50.415 26.151 -14.569 1.00 55.88 275 ILE A CA 1
ATOM 2111 C C . ILE A 1 275 ? 49.592 24.865 -14.367 1.00 55.88 275 ILE A C 1
ATOM 2113 O O . ILE A 1 275 ? 48.982 24.698 -13.316 1.00 55.88 275 ILE A O 1
ATOM 2117 N N . LEU A 1 276 ? 49.623 23.921 -15.317 1.00 54.28 276 LEU A N 1
ATOM 2118 C CA . LEU A 1 276 ? 48.926 22.630 -15.206 1.00 54.28 276 LEU A CA 1
ATOM 2119 C C . LEU A 1 276 ? 49.614 21.650 -14.239 1.00 54.28 276 LEU A C 1
ATOM 2121 O O . LEU A 1 276 ? 48.952 20.758 -13.715 1.00 54.28 276 LEU A O 1
ATOM 2125 N N . LEU A 1 277 ? 50.913 21.823 -13.962 1.00 53.56 277 LEU A N 1
ATOM 2126 C CA . LEU A 1 277 ? 51.687 20.926 -13.088 1.00 53.56 277 LEU A CA 1
ATOM 2127 C C . LEU A 1 277 ? 51.618 21.303 -11.599 1.00 53.56 277 LEU A C 1
ATOM 2129 O O . LEU A 1 277 ? 51.664 20.427 -10.736 1.00 53.56 277 LEU A O 1
ATOM 2133 N N . TRP A 1 278 ? 51.454 22.592 -11.289 1.00 55.91 278 TRP A N 1
ATOM 2134 C CA . TRP A 1 278 ? 51.348 23.096 -9.914 1.00 55.91 278 TRP A CA 1
ATOM 2135 C C . TRP A 1 278 ? 50.201 22.476 -9.094 1.00 55.91 278 TRP A C 1
ATOM 2137 O O . TRP A 1 278 ? 50.413 22.126 -7.931 1.00 55.91 278 TRP A O 1
ATOM 2147 N N . PRO A 1 279 ? 48.992 22.288 -9.654 1.00 53.34 279 PRO A N 1
ATOM 2148 C CA . PRO A 1 279 ? 47.889 21.753 -8.879 1.00 53.34 279 PRO A CA 1
ATOM 2149 C C . PRO A 1 279 ? 47.971 20.222 -8.730 1.00 53.34 279 PRO A C 1
ATOM 2151 O O . PRO A 1 279 ? 47.533 19.720 -7.701 1.00 53.34 279 PRO A O 1
ATOM 2154 N N . ILE A 1 280 ? 48.631 19.491 -9.649 1.00 56.31 280 ILE A N 1
ATOM 2155 C CA . ILE A 1 280 ? 48.945 18.054 -9.479 1.00 56.31 280 ILE A CA 1
ATOM 2156 C C . ILE A 1 280 ? 49.852 17.858 -8.255 1.00 56.31 280 ILE A C 1
ATOM 2158 O O . ILE A 1 280 ? 49.568 17.016 -7.400 1.00 56.31 280 ILE A O 1
ATOM 2162 N N . LEU A 1 281 ? 50.892 18.692 -8.130 1.00 54.22 281 LEU A N 1
ATOM 2163 C CA . LEU A 1 281 ? 51.822 18.676 -6.999 1.00 54.22 281 LEU A CA 1
ATOM 2164 C C . LEU A 1 281 ? 51.111 18.969 -5.663 1.00 54.22 281 LEU A C 1
ATOM 2166 O O . LEU A 1 281 ? 51.367 18.297 -4.666 1.00 54.22 281 LEU A O 1
ATOM 2170 N N . LEU A 1 282 ? 50.173 19.926 -5.650 1.00 55.97 282 LEU A N 1
ATOM 2171 C CA . LEU A 1 282 ? 49.381 20.274 -4.463 1.00 55.97 282 LEU A CA 1
ATOM 2172 C C . LEU A 1 282 ? 48.384 19.181 -4.060 1.00 55.97 282 LEU A C 1
ATOM 2174 O O . LEU A 1 282 ? 48.204 18.957 -2.866 1.00 55.97 282 LEU A O 1
ATOM 2178 N N . THR A 1 283 ? 47.766 18.469 -5.010 1.00 56.22 283 THR A N 1
ATOM 2179 C CA . THR A 1 283 ? 46.913 17.312 -4.677 1.00 56.22 283 THR A CA 1
ATOM 2180 C C . THR A 1 283 ? 47.691 16.149 -4.089 1.00 56.22 283 THR A C 1
ATOM 2182 O O . THR A 1 283 ? 47.204 15.520 -3.154 1.00 56.22 283 THR A O 1
ATOM 2185 N N . VAL A 1 284 ? 48.900 15.882 -4.590 1.00 57.19 284 VAL A N 1
ATOM 2186 C CA . VAL A 1 284 ? 49.772 14.846 -4.021 1.00 57.19 284 VAL A CA 1
ATOM 2187 C C . VAL A 1 284 ? 50.209 15.242 -2.607 1.00 57.19 284 VAL A C 1
ATOM 2189 O O . VAL A 1 284 ? 50.152 14.414 -1.707 1.00 57.19 284 VAL A O 1
ATOM 2192 N N . LEU A 1 285 ? 50.541 16.517 -2.369 1.00 48.97 285 LEU A N 1
ATOM 2193 C CA . LEU A 1 285 ? 50.882 17.008 -1.028 1.00 48.97 285 LEU A CA 1
ATOM 2194 C C . LEU A 1 285 ? 49.694 16.950 -0.051 1.00 48.97 285 LEU A C 1
ATOM 2196 O O . LEU A 1 285 ? 49.857 16.541 1.095 1.00 48.97 285 LEU A O 1
ATOM 2200 N N . ALA A 1 286 ? 48.492 17.332 -0.493 1.00 50.78 286 ALA A N 1
ATOM 2201 C CA . ALA A 1 286 ? 47.289 17.307 0.340 1.00 50.78 286 ALA A CA 1
ATOM 2202 C C . ALA A 1 286 ? 46.849 15.874 0.693 1.00 50.78 286 ALA A C 1
ATOM 2204 O O . ALA A 1 286 ? 46.402 15.636 1.812 1.00 50.78 286 ALA A O 1
ATOM 2205 N N . ALA A 1 287 ? 47.028 14.913 -0.221 1.00 52.06 287 ALA A N 1
ATOM 2206 C CA . ALA A 1 287 ? 46.754 13.497 0.031 1.00 52.06 287 ALA A CA 1
ATOM 2207 C C . ALA A 1 287 ? 47.727 12.857 1.040 1.00 52.06 287 ALA A C 1
ATOM 2209 O O . ALA A 1 287 ? 47.374 11.871 1.676 1.00 52.06 287 ALA A O 1
ATOM 2210 N N . ILE A 1 288 ? 48.929 13.421 1.208 1.00 52.06 288 ILE A N 1
ATOM 2211 C CA . ILE A 1 288 ? 49.935 12.947 2.174 1.00 52.06 288 ILE A CA 1
ATOM 2212 C C . ILE A 1 288 ? 49.697 13.530 3.582 1.00 52.06 288 ILE A C 1
ATOM 2214 O O . ILE A 1 288 ? 50.088 12.916 4.571 1.00 52.06 288 ILE A O 1
ATOM 2218 N N . ILE A 1 289 ? 49.056 14.701 3.695 1.00 45.91 289 ILE A N 1
ATOM 2219 C CA . ILE A 1 289 ? 48.937 15.450 4.964 1.00 45.91 289 ILE A CA 1
ATOM 2220 C C . ILE A 1 289 ? 47.624 15.162 5.719 1.00 45.91 289 ILE A C 1
ATOM 2222 O O . ILE A 1 289 ? 47.555 15.392 6.925 1.00 45.91 289 ILE A O 1
ATOM 2226 N N . ILE A 1 290 ? 46.581 14.644 5.062 1.00 42.75 290 ILE A N 1
ATOM 2227 C CA . ILE A 1 290 ? 45.299 14.340 5.722 1.00 42.75 290 ILE A CA 1
ATOM 2228 C C . ILE A 1 290 ? 45.346 12.907 6.287 1.00 42.75 290 ILE A C 1
ATOM 2230 O O . ILE A 1 290 ? 45.387 11.964 5.497 1.00 42.75 290 ILE A O 1
ATOM 2234 N N . PRO A 1 291 ? 45.318 12.699 7.620 1.00 36.59 291 PRO A N 1
ATOM 2235 C CA . PRO A 1 291 ? 45.266 11.357 8.179 1.00 36.59 291 PRO A CA 1
ATOM 2236 C C . PRO A 1 291 ? 43.893 10.746 7.887 1.00 36.59 291 PRO A C 1
ATOM 2238 O O . PRO A 1 291 ? 42.858 11.386 8.074 1.00 36.59 291 PRO A O 1
ATOM 2241 N N . THR A 1 292 ? 43.891 9.505 7.411 1.00 45.69 292 THR A N 1
ATOM 2242 C CA . THR A 1 292 ? 42.685 8.689 7.266 1.00 45.69 292 THR A CA 1
ATOM 2243 C C . THR A 1 292 ? 42.077 8.441 8.647 1.00 45.69 292 THR A C 1
ATOM 2245 O O . THR A 1 292 ? 42.619 7.644 9.415 1.00 45.69 292 THR A O 1
ATOM 2248 N N . CYS A 1 293 ? 40.973 9.125 8.942 1.00 33.59 293 CYS A N 1
ATOM 2249 C CA . CYS A 1 293 ? 40.031 8.800 10.013 1.00 33.59 293 CYS A CA 1
ATOM 2250 C C . CYS A 1 293 ? 38.693 8.408 9.387 1.00 33.59 293 CYS A C 1
ATOM 2252 O O . CYS A 1 293 ? 38.274 9.105 8.431 1.00 33.59 293 CYS A O 1
#

Radius of gyration: 28.54 Å; chains: 1; bounding box: 86×64×55 Å

pLDDT: mean 79.03, std 18.96, range [33.59, 98.25]

Secondary structure (DSSP, 8-state):
-------PPPHHHHHHHHHHHHHHHHS-----S-HHHHHHHHHHHHHHHHHHHHHHHHHHTTTB----SSHHHHHHHHHHTTS--BGGGG--TT-TT--TT--S--BSBPPPPTTS---B-HHHHTS--SEEEEES--BTTS-TT-EEEEES-B-TTSPBPTTSTTTTS-EEEEETTS-EEEES-TTSS-TT-SEEPTTSSSEES-GGGGSPTT-EEE-----HHHHHHHTS----HHHHHHTTHHHHHHHHHHHHHHHHHHHHHHTT-TTTTHHHHHHHHHHHHHHHHS---